Protein AF-A0A9E4CFL4-F1 (afdb_monomer)

Solvent-accessible surface area (backbone atoms only — not comparable to full-atom values): 13729 Å² total; per-residue (Å²): 142,57,68,70,58,56,51,50,51,54,49,52,51,46,66,76,44,42,66,57,39,52,50,34,21,50,50,28,24,52,52,26,40,53,57,40,68,70,49,77,47,30,16,58,10,54,14,34,32,36,42,41,54,93,65,75,95,87,74,88,49,75,69,56,56,57,50,31,48,55,46,35,50,51,50,40,54,50,55,73,31,66,74,41,33,41,53,39,23,68,74,71,69,52,97,45,43,72,61,48,57,75,31,44,46,63,46,62,42,84,101,46,49,40,34,35,32,37,12,48,28,75,43,33,62,56,7,11,51,51,14,41,42,48,54,51,44,50,40,54,53,47,53,60,58,44,63,71,42,54,83,77,40,92,81,60,80,61,73,42,68,43,84,72,41,76,26,53,65,43,91,61,63,75,29,64,58,45,71,60,47,18,51,50,28,21,54,52,25,35,53,52,38,50,51,51,52,51,49,56,58,76,64,55,84,70,84,83,49,74,72,56,54,42,72,75,63,76,54,84,86,87,78,84,84,73,83,75,93,60,97,59,102,74,80,69,88,79,73,88,80,80,133

Sequence (243 aa):
MNHFAELRQLLQLLWRRWWLLALAGMMAGFIGYYISTLQAPRYEATASLIVGRLLHPGVIERADVQLSQQLTVAYADLARRRPVLQAVVDELGLESWQALRNQVRTVPLESSQLLEIRAQSTSASEAALIANAMARQLIALQTMTSGTIEAASAEAGASTLAIFDEASVPTQPVSPDIPLNTALAIAVGLLIATGLVLWAELSDDRVRSVEEVLRLTNVPLLQTVRPVKGRGLLAQLVTNQEP

Structure (mmCIF, N/CA/C/O backbone):
data_AF-A0A9E4CFL4-F1
#
_entry.id   AF-A0A9E4CFL4-F1
#
loop_
_atom_site.group_PDB
_atom_site.id
_atom_site.type_symbol
_atom_site.label_atom_id
_atom_site.label_alt_id
_atom_site.label_comp_id
_atom_site.label_asym_id
_atom_site.label_entity_id
_atom_site.label_seq_id
_atom_site.pdbx_PDB_ins_code
_atom_site.Cartn_x
_atom_site.Cartn_y
_atom_site.Cartn_z
_atom_site.occupancy
_atom_site.B_iso_or_equiv
_atom_site.auth_seq_id
_atom_site.auth_comp_id
_atom_site.auth_asym_id
_atom_site.auth_atom_id
_atom_site.pdbx_PDB_model_num
ATOM 1 N N . MET A 1 1 ? -1.164 3.283 51.466 1.00 46.75 1 MET A N 1
ATOM 2 C CA . MET A 1 1 ? -1.232 1.902 50.934 1.00 46.75 1 MET A CA 1
ATOM 3 C C . MET A 1 1 ? -2.694 1.497 50.810 1.00 46.75 1 MET A C 1
ATOM 5 O O . MET A 1 1 ? -3.225 0.989 51.777 1.00 46.75 1 MET A O 1
ATOM 9 N N . ASN A 1 2 ? -3.347 1.776 49.675 1.00 56.22 2 ASN A N 1
ATOM 10 C CA . ASN A 1 2 ? -4.679 1.236 49.332 1.00 56.22 2 ASN A CA 1
ATOM 11 C C . ASN A 1 2 ? -4.888 1.101 47.803 1.00 56.22 2 ASN A C 1
ATOM 13 O O . ASN A 1 2 ? -6.020 1.000 47.341 1.00 56.22 2 ASN A O 1
ATOM 17 N N . HIS A 1 3 ? -3.817 1.027 47.000 1.00 59.50 3 HIS A N 1
ATOM 18 C CA . HIS A 1 3 ? -3.921 0.928 45.532 1.00 59.50 3 HIS A CA 1
ATOM 19 C C . HIS A 1 3 ? -4.736 -0.286 45.054 1.00 59.50 3 HIS A C 1
ATOM 21 O O . HIS A 1 3 ? -5.390 -0.236 44.017 1.00 59.50 3 HIS A O 1
ATOM 27 N N . PHE A 1 4 ? -4.775 -1.367 45.838 1.00 67.94 4 PHE A N 1
ATOM 28 C CA . PHE A 1 4 ? -5.611 -2.533 45.540 1.00 67.94 4 PHE A CA 1
ATOM 29 C C . PHE A 1 4 ? -7.119 -2.251 45.650 1.00 67.94 4 PHE A C 1
ATOM 31 O O . PHE A 1 4 ? -7.902 -2.873 44.933 1.00 67.94 4 PHE A O 1
ATOM 38 N N . ALA A 1 5 ? -7.539 -1.332 46.525 1.00 66.25 5 ALA A N 1
ATOM 39 C CA . ALA A 1 5 ? -8.943 -0.952 46.670 1.00 66.25 5 ALA A CA 1
ATOM 40 C C . ALA A 1 5 ? -9.394 -0.046 45.513 1.00 66.25 5 ALA A C 1
ATOM 42 O O . ALA A 1 5 ? -10.453 -0.283 44.937 1.00 66.25 5 ALA A O 1
ATOM 43 N N . GLU A 1 6 ? -8.550 0.910 45.114 1.00 71.69 6 GLU A N 1
ATOM 44 C CA . GLU A 1 6 ? -8.771 1.787 43.953 1.00 71.69 6 GLU A CA 1
ATOM 45 C C . GLU A 1 6 ? -8.848 0.978 42.645 1.00 71.69 6 GLU A C 1
ATOM 47 O O . GLU A 1 6 ? -9.774 1.154 41.855 1.00 71.69 6 GLU A O 1
ATOM 52 N N . LEU A 1 7 ? -7.946 0.004 42.453 1.00 71.56 7 LEU A N 1
ATOM 53 C CA . LEU A 1 7 ? -7.973 -0.901 41.295 1.00 71.56 7 LEU A CA 1
ATOM 54 C C . LEU A 1 7 ? -9.247 -1.750 41.242 1.00 71.56 7 LEU A C 1
ATOM 56 O O . LEU A 1 7 ? -9.822 -1.922 40.169 1.00 71.56 7 LEU A O 1
ATOM 60 N N . ARG A 1 8 ? -9.720 -2.269 42.384 1.00 72.31 8 ARG A N 1
ATOM 61 C CA . ARG A 1 8 ? -10.982 -3.026 42.441 1.00 72.31 8 ARG A CA 1
ATOM 62 C C . ARG A 1 8 ? -12.194 -2.148 42.144 1.00 72.31 8 ARG A C 1
ATOM 64 O O . ARG A 1 8 ? -13.109 -2.626 41.481 1.00 72.31 8 ARG A O 1
ATOM 71 N N . GLN A 1 9 ? -12.201 -0.896 42.597 1.00 69.06 9 GLN A N 1
ATOM 72 C CA . GLN A 1 9 ? -13.272 0.054 42.288 1.00 69.06 9 GLN A CA 1
ATOM 73 C C . GLN A 1 9 ? -13.302 0.395 40.793 1.00 69.06 9 GLN A C 1
ATOM 75 O O . GLN A 1 9 ? -14.369 0.324 40.184 1.00 69.06 9 GLN A O 1
ATOM 80 N N . LEU A 1 10 ? -12.141 0.641 40.175 1.00 68.25 10 LEU A N 1
ATOM 81 C CA . LEU A 1 10 ? -12.025 0.840 38.725 1.00 68.25 10 LEU A CA 1
ATOM 82 C C . LEU A 1 10 ? -12.507 -0.388 37.938 1.00 68.25 10 LEU A C 1
ATOM 84 O O . LEU A 1 10 ? -13.276 -0.250 36.989 1.00 68.25 10 LEU A O 1
ATOM 88 N N . LEU A 1 11 ? -12.129 -1.599 38.359 1.00 72.25 11 LEU A N 1
ATOM 89 C CA . LEU A 1 11 ? -12.564 -2.848 37.721 1.00 72.25 11 LEU A CA 1
ATOM 90 C C . LEU A 1 11 ? -14.067 -3.106 37.875 1.00 72.25 11 LEU A C 1
ATOM 92 O O . LEU A 1 11 ? -14.711 -3.530 36.919 1.00 72.25 11 LEU A O 1
ATOM 96 N N . GLN A 1 12 ? -14.647 -2.844 39.048 1.00 71.94 12 GLN A N 1
ATOM 97 C CA . GLN A 1 12 ? -16.089 -2.992 39.271 1.00 71.94 12 GLN A CA 1
ATOM 98 C C . GLN A 1 12 ? -16.900 -1.971 38.470 1.00 71.94 12 GLN A C 1
ATOM 100 O O . GLN A 1 12 ? -17.968 -2.307 37.953 1.00 71.94 12 GLN A O 1
ATOM 105 N N . LEU A 1 13 ? -16.384 -0.749 38.319 1.00 67.44 13 LEU A N 1
ATOM 106 C CA . LEU A 1 13 ? -16.983 0.267 37.462 1.00 67.44 13 LEU A CA 1
ATOM 107 C C . LEU A 1 13 ? -16.988 -0.189 35.996 1.00 67.44 13 LEU A C 1
ATOM 109 O O . LEU A 1 13 ? -18.031 -0.148 35.334 1.00 67.44 13 LEU A O 1
ATOM 113 N N . LEU A 1 14 ? -15.847 -0.706 35.528 1.00 68.19 14 LEU A N 1
ATOM 114 C CA . LEU A 1 14 ? -15.687 -1.236 34.176 1.00 68.19 14 LEU A CA 1
ATOM 115 C C . LEU A 1 14 ? -16.608 -2.437 33.926 1.00 68.19 14 LEU A C 1
ATOM 117 O O . LEU A 1 14 ? -17.273 -2.501 32.897 1.00 68.19 14 LEU A O 1
ATOM 121 N N . TRP A 1 15 ? -16.726 -3.349 34.893 1.00 75.50 15 TRP A N 1
ATOM 122 C CA . TRP A 1 15 ? -17.598 -4.522 34.790 1.00 75.50 15 TRP A CA 1
ATOM 123 C C . TRP A 1 15 ? -19.084 -4.162 34.838 1.00 75.50 15 TRP A C 1
ATOM 125 O O . TRP A 1 15 ? -19.907 -4.853 34.255 1.00 75.50 15 TRP A O 1
ATOM 135 N N . ARG A 1 16 ? -19.479 -3.069 35.496 1.00 76.38 16 ARG A N 1
ATOM 136 C CA . ARG A 1 16 ? -20.886 -2.635 35.530 1.00 76.38 16 ARG A CA 1
ATOM 137 C C . ARG A 1 16 ? -21.325 -1.954 34.230 1.00 76.38 16 ARG A C 1
ATOM 139 O O . ARG A 1 16 ? -22.508 -1.982 33.889 1.00 76.38 16 ARG A O 1
ATOM 146 N N . ARG A 1 17 ? -20.382 -1.354 33.500 1.00 79.81 17 ARG A N 1
ATOM 147 C CA . ARG A 1 17 ? -20.614 -0.626 32.241 1.00 79.81 17 ARG A CA 1
ATOM 148 C C . ARG A 1 17 ? -19.893 -1.245 31.039 1.00 79.81 17 ARG A C 1
ATOM 150 O O . ARG A 1 17 ? -19.731 -0.579 30.022 1.00 79.81 17 ARG A O 1
ATOM 157 N N . TRP A 1 18 ? -19.519 -2.524 31.118 1.00 82.31 18 TRP A N 1
ATOM 158 C CA . TRP A 1 18 ? -18.796 -3.233 30.052 1.00 82.31 18 TRP A CA 1
ATOM 159 C C . TRP A 1 18 ? -19.518 -3.160 28.700 1.00 82.31 18 TRP A C 1
ATOM 161 O O . TRP A 1 18 ? -18.883 -3.083 27.654 1.00 82.31 18 TRP A O 1
ATOM 171 N N . TRP A 1 19 ? -20.850 -3.102 28.731 1.00 84.81 19 TRP A N 1
ATOM 172 C CA . TRP A 1 19 ? -21.699 -2.950 27.556 1.00 84.81 19 TRP A CA 1
ATOM 173 C C . TRP A 1 19 ? -21.491 -1.614 26.824 1.00 84.81 19 TRP A C 1
ATOM 175 O O . TRP A 1 19 ? -21.584 -1.596 25.603 1.00 84.81 19 TRP A O 1
ATOM 185 N N . LEU A 1 20 ? -21.159 -0.515 27.518 1.00 85.00 20 LEU A N 1
ATOM 186 C CA . LEU A 1 20 ? -20.821 0.764 26.874 1.00 85.00 20 LEU A CA 1
ATOM 187 C C . LEU A 1 20 ? -19.490 0.671 26.128 1.00 85.00 20 LEU A C 1
ATOM 189 O O . LEU A 1 20 ? -19.377 1.183 25.018 1.00 85.00 20 LEU A O 1
ATOM 193 N N . LEU A 1 21 ? -18.502 -0.010 26.716 1.00 87.56 21 LEU A N 1
ATOM 194 C CA . LEU A 1 21 ? -17.210 -0.252 26.071 1.00 87.56 21 LEU A CA 1
ATOM 195 C C . LEU A 1 21 ? -17.372 -1.170 24.857 1.00 87.56 21 LEU A C 1
ATOM 197 O O . LEU A 1 21 ? -16.857 -0.863 23.786 1.00 87.56 21 LEU A O 1
ATOM 201 N N . ALA A 1 22 ? -18.139 -2.252 24.999 1.00 89.94 22 ALA A N 1
ATOM 202 C CA . ALA A 1 22 ? -18.440 -3.164 23.901 1.00 89.94 22 ALA A CA 1
ATOM 203 C C . ALA A 1 22 ? -19.195 -2.457 22.763 1.00 89.94 22 ALA A C 1
ATOM 205 O O . ALA A 1 22 ? -18.814 -2.595 21.603 1.00 89.94 22 ALA A O 1
ATOM 206 N N . LEU A 1 23 ? -20.214 -1.650 23.082 1.00 91.69 23 LEU A N 1
ATOM 207 C CA . LEU A 1 23 ? -20.974 -0.885 22.091 1.00 91.69 23 LEU A CA 1
ATOM 208 C C . LEU A 1 23 ? -20.095 0.149 21.379 1.00 91.69 23 LEU A C 1
ATOM 210 O O . LEU A 1 23 ? -20.150 0.255 20.157 1.00 91.69 23 LEU A O 1
ATOM 214 N N . ALA A 1 24 ? -19.263 0.885 22.118 1.00 92.00 24 ALA A N 1
ATOM 215 C CA . ALA A 1 24 ? -18.361 1.872 21.536 1.00 92.00 24 ALA A CA 1
ATOM 216 C C . ALA A 1 24 ? -17.295 1.223 20.644 1.00 92.00 24 ALA A C 1
ATOM 218 O O . ALA A 1 24 ? -17.059 1.700 19.535 1.00 92.00 24 ALA A O 1
ATOM 219 N N . GLY A 1 25 ? -16.702 0.109 21.085 1.00 92.88 25 GLY A N 1
ATOM 220 C CA . GLY A 1 25 ? -15.774 -0.677 20.275 1.00 92.88 25 GLY A CA 1
ATOM 221 C C . GLY A 1 25 ? -16.436 -1.204 19.001 1.00 92.88 25 GLY A C 1
ATOM 222 O O . GLY A 1 25 ? -15.871 -1.066 17.920 1.00 92.88 25 GLY A O 1
ATOM 223 N N . MET A 1 26 ? -17.661 -1.730 19.097 1.00 95.06 26 MET A N 1
ATOM 224 C CA . MET A 1 26 ? -18.413 -2.232 17.943 1.00 95.06 26 MET A CA 1
ATOM 225 C C . MET A 1 26 ? -18.758 -1.115 16.949 1.00 95.06 26 MET A C 1
ATOM 227 O O . MET A 1 26 ? -18.558 -1.286 15.750 1.00 95.06 26 MET A O 1
ATOM 231 N N . MET A 1 27 ? -19.216 0.043 17.433 1.00 95.88 27 MET A N 1
ATOM 232 C CA . MET A 1 27 ? -19.504 1.212 16.595 1.00 95.88 27 MET A CA 1
ATOM 233 C C . MET A 1 27 ? -18.245 1.742 15.908 1.00 95.88 27 MET A C 1
ATOM 235 O O . MET A 1 27 ? -18.259 1.983 14.703 1.00 95.88 27 MET A O 1
ATOM 239 N N . ALA A 1 28 ? -17.144 1.889 16.647 1.00 94.62 28 ALA A N 1
ATOM 240 C CA . ALA A 1 28 ? -15.880 2.353 16.088 1.00 94.62 28 ALA A CA 1
ATOM 241 C C . ALA A 1 28 ? -15.311 1.358 15.066 1.00 94.62 28 ALA A C 1
ATOM 243 O O . ALA A 1 28 ? -14.860 1.770 14.002 1.00 94.62 28 ALA A O 1
ATOM 244 N N . GLY A 1 29 ? -15.403 0.054 15.341 1.00 94.75 29 GLY A N 1
ATOM 245 C CA . GLY A 1 29 ? -15.037 -0.996 14.392 1.00 94.75 29 GLY A CA 1
ATOM 246 C C . GLY A 1 29 ? -15.893 -0.968 13.128 1.00 94.75 29 GLY A C 1
ATOM 247 O O . GLY A 1 29 ? -15.351 -1.019 12.029 1.00 94.75 29 GLY A O 1
ATOM 248 N N . PHE A 1 30 ? -17.213 -0.806 13.259 1.00 95.31 30 PHE A N 1
ATOM 249 C CA . PHE A 1 30 ? -18.114 -0.686 12.110 1.00 95.31 30 PHE A CA 1
ATOM 250 C C . PHE A 1 30 ? -17.777 0.536 11.248 1.00 95.31 30 PHE A C 1
ATOM 252 O O . PHE A 1 30 ? -17.678 0.422 10.029 1.00 95.31 30 PHE A O 1
ATOM 259 N N . ILE A 1 31 ? -17.531 1.689 11.877 1.00 93.88 31 ILE A N 1
ATOM 260 C CA . ILE A 1 31 ? -17.101 2.911 11.187 1.00 93.88 31 ILE A CA 1
ATOM 261 C C . ILE A 1 31 ? -15.747 2.695 10.497 1.00 93.88 31 ILE A C 1
ATOM 263 O O . ILE A 1 31 ? -15.602 3.046 9.329 1.00 93.88 31 ILE A O 1
ATOM 267 N N . GLY A 1 32 ? -14.771 2.088 11.179 1.00 92.19 32 GLY A N 1
ATOM 268 C CA . GLY A 1 32 ? -13.449 1.795 10.620 1.00 92.19 32 GLY A CA 1
ATOM 269 C C . GLY A 1 32 ? -13.511 0.863 9.410 1.00 92.19 32 GLY A C 1
ATOM 270 O O . GLY A 1 32 ? -12.905 1.154 8.380 1.00 92.19 32 GLY A O 1
ATOM 271 N N . TYR A 1 33 ? -14.305 -0.204 9.494 1.00 94.00 33 TYR A N 1
ATOM 272 C CA . TYR A 1 33 ? -14.562 -1.124 8.387 1.00 94.00 33 TYR A CA 1
ATOM 273 C C . TYR A 1 33 ? -15.250 -0.421 7.207 1.00 94.00 33 TYR A C 1
ATOM 275 O O . TYR A 1 33 ? -14.827 -0.555 6.057 1.00 94.00 33 TYR A O 1
ATOM 283 N N . TYR A 1 34 ? -16.279 0.381 7.485 1.00 94.25 34 TYR A N 1
ATOM 284 C CA . TYR A 1 34 ? -17.017 1.117 6.461 1.00 94.25 34 TYR A CA 1
ATOM 285 C C . TYR A 1 34 ? -16.132 2.151 5.748 1.00 94.25 34 TYR A C 1
ATOM 287 O O . TYR A 1 34 ? -16.085 2.198 4.525 1.00 94.25 34 TYR A O 1
ATOM 295 N N . ILE A 1 35 ? -15.341 2.931 6.490 1.00 91.44 35 ILE A N 1
ATOM 296 C CA . ILE A 1 35 ? -14.392 3.887 5.899 1.00 91.44 35 ILE A CA 1
ATOM 297 C C . ILE A 1 35 ? -13.309 3.158 5.097 1.00 91.44 35 ILE A C 1
ATOM 299 O O . ILE A 1 35 ? -12.952 3.599 4.006 1.00 91.44 35 ILE A O 1
ATOM 303 N N . SER A 1 36 ? -12.800 2.032 5.604 1.00 90.06 36 SER A N 1
ATOM 304 C CA . SER A 1 36 ? -11.763 1.259 4.918 1.00 90.06 36 SER A CA 1
ATOM 305 C C . SER A 1 36 ? -12.266 0.602 3.632 1.00 90.06 36 SER A C 1
ATOM 307 O O . SER A 1 36 ? -11.455 0.320 2.763 1.00 90.06 36 SER A O 1
ATOM 309 N N . THR A 1 37 ? -13.566 0.359 3.480 1.00 88.94 37 THR A N 1
ATOM 310 C CA . THR A 1 37 ? -14.140 -0.197 2.239 1.00 88.94 37 THR A CA 1
ATOM 311 C C . THR A 1 37 ? -14.512 0.876 1.214 1.00 88.94 37 THR A C 1
ATOM 313 O O . THR A 1 37 ? -14.660 0.564 0.037 1.00 88.94 37 THR A O 1
ATOM 316 N N . LEU A 1 38 ? -14.609 2.144 1.629 1.00 88.94 38 LEU A N 1
ATOM 317 C CA . LEU A 1 38 ? -14.830 3.287 0.734 1.00 88.94 38 LEU A CA 1
ATOM 318 C C . LEU A 1 38 ? -13.551 3.770 0.031 1.00 88.94 38 LEU A C 1
ATOM 320 O O . LEU A 1 38 ? -13.630 4.473 -0.975 1.00 88.94 38 LEU A O 1
ATOM 324 N N . GLN A 1 39 ? -12.373 3.445 0.565 1.00 87.69 39 GLN A N 1
ATOM 325 C CA . GLN A 1 39 ? -11.100 3.834 -0.041 1.00 87.69 39 GLN A CA 1
ATOM 326 C C . GLN A 1 39 ? -10.808 2.968 -1.271 1.00 87.69 39 GLN A C 1
ATOM 328 O O . GLN A 1 39 ? -10.941 1.747 -1.225 1.00 87.69 39 GLN A O 1
ATOM 333 N N . ALA A 1 40 ? -10.390 3.602 -2.371 1.00 85.88 40 ALA A N 1
ATOM 334 C CA . ALA A 1 40 ? -10.062 2.889 -3.601 1.00 85.88 40 ALA A CA 1
ATOM 335 C C . ALA A 1 40 ? -8.908 1.892 -3.362 1.00 85.88 40 ALA A C 1
ATOM 337 O O . ALA A 1 40 ? -7.877 2.300 -2.809 1.00 85.88 40 ALA A O 1
ATOM 338 N N . PRO A 1 41 ? -9.051 0.618 -3.783 1.00 89.62 41 PRO A N 1
ATOM 339 C CA . PRO A 1 41 ? -7.999 -0.371 -3.621 1.00 89.62 41 PRO A CA 1
ATOM 340 C C . PRO A 1 41 ? -6.776 0.049 -4.432 1.00 89.62 41 PRO A C 1
ATOM 342 O O . PRO A 1 41 ? -6.893 0.501 -5.570 1.00 89.62 41 PRO A O 1
ATOM 345 N N . ARG A 1 42 ? -5.595 -0.097 -3.840 1.00 92.19 42 ARG A N 1
ATOM 346 C CA . ARG A 1 42 ? -4.315 0.091 -4.518 1.00 92.19 42 ARG A CA 1
ATOM 347 C C . ARG A 1 42 ? -3.653 -1.259 -4.675 1.00 92.19 42 ARG A C 1
ATOM 349 O O . ARG A 1 42 ? -3.502 -1.994 -3.703 1.00 92.19 42 ARG A O 1
ATOM 356 N N . TYR A 1 43 ? -3.242 -1.555 -5.892 1.00 93.00 43 TYR A N 1
ATOM 357 C CA . TYR A 1 43 ? -2.507 -2.748 -6.264 1.00 93.00 43 TYR A CA 1
ATOM 358 C C . TYR A 1 43 ? -1.057 -2.368 -6.518 1.00 93.00 43 TYR A C 1
ATOM 360 O O . TYR A 1 43 ? -0.796 -1.339 -7.137 1.00 93.00 43 TYR A O 1
ATOM 368 N N . GLU A 1 44 ? -0.128 -3.189 -6.041 1.00 94.12 44 GLU A N 1
ATOM 369 C CA . GLU A 1 44 ? 1.305 -3.027 -6.282 1.00 94.12 44 GLU A CA 1
ATOM 370 C C . GLU A 1 44 ? 1.798 -4.186 -7.146 1.00 94.12 44 GLU A C 1
ATOM 372 O O . GLU A 1 44 ? 1.520 -5.344 -6.838 1.00 94.12 44 GLU A O 1
ATOM 377 N N . ALA A 1 45 ? 2.512 -3.870 -8.223 1.00 94.56 45 ALA A N 1
ATOM 378 C CA . ALA A 1 45 ? 3.192 -4.846 -9.064 1.00 94.56 45 ALA A CA 1
ATOM 379 C C . ALA A 1 45 ? 4.694 -4.550 -9.082 1.00 94.56 45 ALA A C 1
ATOM 381 O O . ALA A 1 45 ? 5.096 -3.384 -9.146 1.00 94.56 45 ALA A O 1
ATOM 382 N N . THR A 1 46 ? 5.510 -5.601 -9.042 1.00 92.06 46 THR A N 1
ATOM 383 C CA . THR A 1 46 ? 6.967 -5.494 -8.913 1.00 92.06 46 THR A CA 1
ATOM 384 C C . THR A 1 46 ? 7.645 -6.170 -10.094 1.00 92.06 46 THR A C 1
ATOM 386 O O . THR A 1 46 ? 7.422 -7.354 -10.317 1.00 92.06 46 THR A O 1
ATOM 389 N N . ALA A 1 47 ? 8.474 -5.428 -10.828 1.00 89.81 47 ALA A N 1
ATOM 390 C CA . ALA A 1 47 ? 9.401 -5.976 -11.817 1.00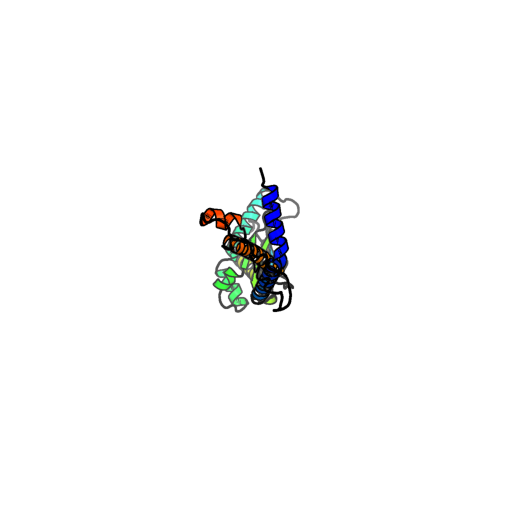 89.81 47 ALA A CA 1
ATOM 391 C C . ALA A 1 47 ? 10.822 -5.956 -11.247 1.00 89.81 47 ALA A C 1
ATOM 393 O O . ALA A 1 47 ? 11.221 -4.969 -10.622 1.00 89.81 47 ALA A O 1
ATOM 394 N N . SER A 1 48 ? 11.595 -7.011 -11.489 1.00 87.25 48 SER A N 1
ATOM 395 C CA . SER A 1 48 ? 12.953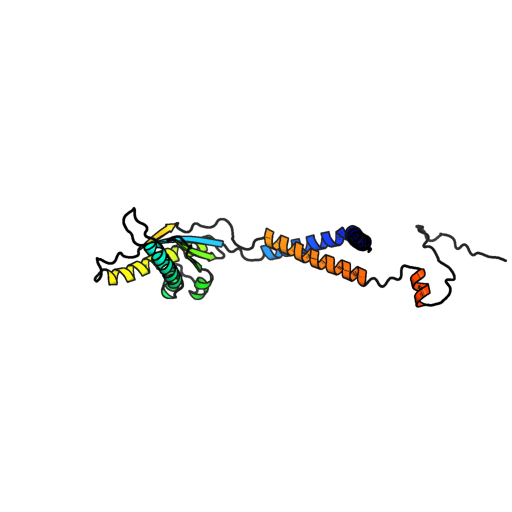 -7.151 -10.963 1.00 87.25 48 SER A CA 1
ATOM 396 C C . SER A 1 48 ? 13.980 -7.130 -12.093 1.00 87.25 48 SER A C 1
ATOM 398 O O . SER A 1 48 ? 13.913 -7.926 -13.031 1.00 87.25 48 SER A O 1
ATOM 400 N N . LEU A 1 49 ? 14.955 -6.227 -11.996 1.00 82.00 49 LEU A N 1
ATOM 401 C CA . LEU A 1 49 ? 16.038 -6.049 -12.964 1.00 82.00 49 LEU A CA 1
ATOM 402 C C . LEU A 1 49 ? 17.385 -6.381 -12.330 1.00 82.00 49 LEU A C 1
ATOM 404 O O . LEU A 1 49 ? 17.704 -5.849 -11.269 1.00 82.00 49 LEU A O 1
ATOM 408 N N . ILE A 1 50 ? 18.207 -7.190 -12.995 1.00 80.38 50 ILE A N 1
ATOM 409 C CA . ILE A 1 50 ? 19.605 -7.379 -12.592 1.00 80.38 50 ILE A CA 1
ATOM 410 C C . ILE A 1 50 ? 20.464 -6.268 -13.194 1.00 80.38 50 ILE A C 1
ATOM 412 O O . ILE A 1 50 ? 20.376 -5.975 -14.385 1.00 80.38 50 ILE A O 1
ATOM 416 N N . VAL A 1 51 ? 21.317 -5.688 -12.354 1.00 71.69 51 VAL A N 1
ATOM 417 C CA . VAL A 1 51 ? 22.301 -4.657 -12.670 1.00 71.69 51 VAL A CA 1
ATOM 418 C C . VAL A 1 51 ? 23.696 -5.248 -12.483 1.00 71.69 51 VAL A C 1
ATOM 420 O O . VAL A 1 51 ? 24.193 -5.361 -11.363 1.00 71.69 51 VAL A O 1
ATOM 423 N N . GLY A 1 52 ? 24.358 -5.616 -13.575 1.00 64.50 52 GLY A N 1
ATOM 424 C CA . GLY A 1 52 ? 25.694 -6.197 -13.487 1.00 64.50 52 GLY A CA 1
ATOM 425 C C . GLY A 1 52 ? 26.428 -6.188 -14.814 1.00 64.50 52 GLY A C 1
ATOM 426 O O . GLY A 1 52 ? 25.856 -5.940 -15.868 1.00 64.50 52 GLY A O 1
ATOM 427 N N . ARG A 1 53 ? 27.728 -6.465 -14.788 1.00 57.47 53 ARG A N 1
ATOM 428 C CA . ARG A 1 53 ? 28.466 -6.800 -16.011 1.00 57.47 53 ARG A CA 1
ATOM 429 C C . ARG A 1 53 ? 28.275 -8.294 -16.268 1.00 57.47 53 ARG A C 1
ATOM 431 O O . ARG A 1 53 ? 28.362 -9.079 -15.326 1.00 57.47 53 ARG A O 1
ATOM 438 N N . LEU A 1 54 ? 28.056 -8.695 -17.520 1.00 47.53 54 LEU A N 1
ATOM 439 C CA . LEU A 1 54 ? 28.145 -10.099 -17.935 1.00 47.53 54 LEU A CA 1
ATOM 440 C C . LEU A 1 54 ? 29.615 -10.540 -17.804 1.00 47.53 54 LEU A C 1
ATOM 442 O O . LEU A 1 54 ? 30.375 -10.482 -18.765 1.00 47.53 54 LEU A O 1
ATOM 446 N N . LEU A 1 55 ? 30.064 -10.884 -16.598 1.00 43.72 55 LEU A N 1
ATOM 447 C CA . LEU A 1 55 ? 31.428 -11.337 -16.337 1.00 43.72 55 LEU A CA 1
ATOM 448 C C . LEU A 1 55 ? 31.407 -12.793 -15.876 1.00 43.72 55 LEU A C 1
ATOM 450 O O . LEU A 1 55 ? 30.540 -13.213 -15.115 1.00 43.72 55 LEU A O 1
ATOM 454 N N . HIS A 1 56 ? 32.367 -13.540 -16.419 1.00 43.50 56 HIS A N 1
ATOM 455 C CA . HIS A 1 56 ? 32.611 -14.972 -16.294 1.00 43.50 56 HIS A CA 1
ATOM 456 C C . HIS A 1 56 ? 32.169 -15.599 -14.953 1.00 43.50 56 HIS A C 1
ATOM 458 O O . HIS A 1 56 ? 32.496 -15.069 -13.889 1.00 43.50 56 HIS A O 1
ATOM 464 N N . PRO A 1 57 ? 31.488 -16.762 -14.977 1.00 41.66 57 PRO A N 1
ATOM 465 C CA . PRO A 1 57 ? 31.067 -17.442 -13.757 1.00 41.66 57 PRO A CA 1
ATOM 466 C C . PRO A 1 57 ? 32.292 -17.831 -12.915 1.00 41.66 57 PRO A C 1
ATOM 468 O O . PRO A 1 57 ? 33.090 -18.663 -13.343 1.00 41.66 57 PRO A O 1
ATOM 471 N N . GLY A 1 58 ? 32.436 -17.253 -11.714 1.00 53.16 58 GLY A N 1
ATOM 472 C CA . GLY A 1 58 ? 33.350 -17.793 -10.699 1.00 53.16 58 GLY A CA 1
ATOM 473 C C . GLY A 1 58 ? 34.068 -16.824 -9.757 1.00 53.16 58 GLY A C 1
ATOM 474 O O . GLY A 1 58 ? 34.609 -17.299 -8.763 1.00 53.16 58 GLY A O 1
ATOM 475 N N . VAL A 1 59 ? 34.083 -15.506 -9.991 1.00 49.94 59 VAL A N 1
ATOM 476 C CA . VAL A 1 59 ? 34.788 -14.564 -9.094 1.00 49.94 59 VAL A CA 1
ATOM 477 C C . VAL A 1 59 ? 33.919 -13.336 -8.835 1.00 49.94 59 VAL A C 1
ATOM 479 O O . VAL A 1 59 ? 33.880 -12.416 -9.639 1.00 49.94 59 VAL A O 1
ATOM 482 N N . ILE A 1 60 ? 33.193 -13.335 -7.713 1.00 55.59 60 ILE A N 1
ATOM 483 C CA . ILE A 1 60 ? 32.591 -12.114 -7.164 1.00 55.59 60 ILE A CA 1
ATOM 484 C C . ILE A 1 60 ? 33.627 -11.512 -6.217 1.00 55.59 60 ILE A C 1
ATOM 486 O O . ILE A 1 60 ? 33.808 -12.003 -5.100 1.00 55.59 60 ILE A O 1
ATOM 490 N N . GLU A 1 61 ? 34.340 -10.478 -6.657 1.00 62.53 61 GLU A N 1
ATOM 491 C CA . GLU A 1 61 ? 35.260 -9.747 -5.792 1.00 62.53 61 GLU A CA 1
ATOM 492 C C . GLU A 1 61 ? 34.472 -8.721 -4.958 1.00 62.53 61 GLU A C 1
ATOM 494 O O . GLU A 1 61 ? 33.477 -8.150 -5.406 1.00 62.53 61 GLU A O 1
ATOM 499 N N . ARG A 1 62 ? 34.874 -8.464 -3.703 1.00 58.31 62 ARG A N 1
ATOM 500 C CA . ARG A 1 62 ? 34.147 -7.512 -2.829 1.00 58.31 62 ARG A CA 1
ATOM 501 C C . ARG A 1 62 ? 34.064 -6.101 -3.430 1.00 58.31 62 ARG A C 1
ATOM 503 O O . ARG A 1 62 ? 33.109 -5.380 -3.147 1.00 58.31 62 ARG A O 1
ATOM 510 N N . ALA A 1 63 ? 35.032 -5.734 -4.270 1.00 62.41 63 ALA A N 1
ATOM 511 C CA . ALA A 1 63 ? 35.034 -4.484 -5.023 1.00 62.41 63 ALA A CA 1
ATOM 512 C C . ALA A 1 63 ? 33.876 -4.405 -6.041 1.00 62.41 63 ALA A C 1
ATOM 514 O O . ALA A 1 63 ? 33.264 -3.346 -6.187 1.00 62.41 63 ALA A O 1
ATOM 515 N N . ASP A 1 64 ? 33.509 -5.526 -6.670 1.00 64.12 64 ASP A N 1
ATOM 516 C CA . ASP A 1 64 ? 32.420 -5.592 -7.652 1.00 64.12 64 ASP A CA 1
ATOM 517 C C . ASP A 1 64 ? 31.051 -5.423 -6.995 1.00 64.12 64 ASP A C 1
ATOM 519 O O . ASP A 1 64 ? 30.161 -4.776 -7.547 1.00 64.12 64 ASP A O 1
ATOM 523 N N . VAL A 1 65 ? 30.887 -5.939 -5.772 1.00 67.19 65 VAL A N 1
ATOM 524 C CA . VAL A 1 65 ? 29.650 -5.765 -4.998 1.00 67.19 65 VAL A CA 1
ATOM 525 C C . VAL A 1 65 ? 29.431 -4.288 -4.665 1.00 67.19 65 VAL A C 1
ATOM 527 O O . VAL A 1 65 ? 28.334 -3.773 -4.872 1.00 67.19 65 VAL A O 1
ATOM 530 N N . GLN A 1 66 ? 30.466 -3.568 -4.227 1.00 70.00 66 GLN A N 1
ATOM 531 C CA . GLN A 1 66 ? 30.343 -2.148 -3.885 1.00 70.00 66 GLN A CA 1
ATOM 532 C C . GLN A 1 66 ? 30.077 -1.262 -5.117 1.00 70.00 66 GLN A C 1
ATOM 534 O O . GLN A 1 66 ? 29.260 -0.343 -5.048 1.00 70.00 66 GLN A O 1
ATOM 539 N N . LEU A 1 67 ? 30.707 -1.561 -6.258 1.00 70.88 67 LEU A N 1
ATOM 540 C CA . LEU A 1 67 ? 30.433 -0.879 -7.528 1.00 70.88 67 LEU A CA 1
ATOM 541 C C . LEU A 1 67 ? 29.017 -1.171 -8.034 1.00 70.88 67 LEU A C 1
ATOM 543 O O . LEU A 1 67 ? 28.314 -0.248 -8.437 1.00 70.88 67 LEU A O 1
ATOM 547 N N . SER A 1 68 ? 28.567 -2.427 -7.965 1.00 67.06 68 SER A N 1
ATOM 548 C CA . SER A 1 68 ? 27.202 -2.790 -8.362 1.00 67.06 68 SER A CA 1
ATOM 549 C C . SER A 1 68 ? 26.147 -2.071 -7.520 1.00 67.06 68 SER A C 1
ATOM 551 O O . SER A 1 68 ? 25.188 -1.558 -8.080 1.00 67.06 68 SER A O 1
ATOM 553 N N . GLN A 1 69 ? 26.362 -1.898 -6.210 1.00 73.00 69 GLN A N 1
ATOM 554 C CA . GLN A 1 69 ? 25.464 -1.121 -5.346 1.00 73.00 69 GLN A CA 1
ATOM 555 C C . GLN A 1 69 ? 25.376 0.353 -5.763 1.00 73.00 69 GLN A C 1
ATOM 557 O O . GLN A 1 69 ? 24.278 0.906 -5.841 1.00 73.00 69 GLN A O 1
ATOM 562 N N . GLN A 1 70 ? 26.514 0.991 -6.067 1.00 75.19 70 GLN A N 1
ATOM 563 C CA . GLN A 1 70 ? 26.530 2.375 -6.560 1.00 75.19 70 GLN A CA 1
ATOM 564 C C . GLN A 1 70 ? 25.810 2.502 -7.907 1.00 75.19 70 GLN A C 1
ATOM 566 O O . GLN A 1 70 ? 25.060 3.456 -8.119 1.00 75.19 70 GLN A O 1
ATOM 571 N N . LEU A 1 71 ? 25.994 1.520 -8.793 1.00 75.12 71 LEU A N 1
ATOM 572 C CA . LEU A 1 71 ? 25.295 1.459 -10.071 1.00 75.12 71 LEU A CA 1
ATOM 573 C C . LEU A 1 71 ? 23.788 1.283 -9.865 1.00 75.12 71 LEU A C 1
ATOM 575 O O . LEU A 1 71 ? 23.027 2.051 -10.442 1.00 75.12 71 LEU A O 1
ATOM 579 N N . THR A 1 72 ? 23.334 0.363 -9.010 1.00 77.88 72 THR A N 1
ATOM 580 C CA . THR A 1 72 ? 21.903 0.151 -8.728 1.00 77.88 72 THR A CA 1
ATOM 581 C C . THR A 1 72 ? 21.227 1.427 -8.226 1.00 77.88 72 THR A C 1
ATOM 583 O O . THR A 1 72 ? 20.132 1.752 -8.679 1.00 77.88 72 THR A O 1
ATOM 586 N N . VAL A 1 73 ? 21.884 2.197 -7.350 1.00 82.12 73 VAL A N 1
ATOM 587 C CA . VAL A 1 73 ? 21.371 3.503 -6.894 1.00 82.12 73 VAL A CA 1
ATOM 588 C C . VAL A 1 73 ? 21.309 4.508 -8.049 1.00 82.12 73 VAL A C 1
ATOM 590 O O . VAL A 1 73 ? 20.282 5.158 -8.238 1.00 82.12 73 VAL A O 1
ATOM 593 N N . ALA A 1 74 ? 22.361 4.604 -8.867 1.00 82.94 74 ALA A N 1
ATOM 594 C CA . ALA A 1 74 ? 22.372 5.495 -10.027 1.00 82.94 74 ALA A CA 1
ATOM 595 C C . ALA A 1 74 ? 21.290 5.130 -11.064 1.00 82.94 74 ALA A C 1
ATOM 597 O O . ALA A 1 74 ? 20.623 6.017 -11.599 1.00 82.94 74 ALA A O 1
ATOM 598 N N . TYR A 1 75 ? 21.065 3.837 -11.317 1.00 79.88 75 TYR A N 1
ATOM 599 C CA . TYR A 1 75 ? 20.004 3.349 -12.202 1.00 79.88 75 TYR A CA 1
ATOM 600 C C . TYR A 1 75 ? 18.609 3.574 -11.609 1.00 79.88 75 TYR A C 1
ATOM 602 O O . TYR A 1 75 ? 17.697 3.953 -12.346 1.00 79.88 75 TYR A O 1
ATOM 610 N N . ALA A 1 76 ? 18.439 3.4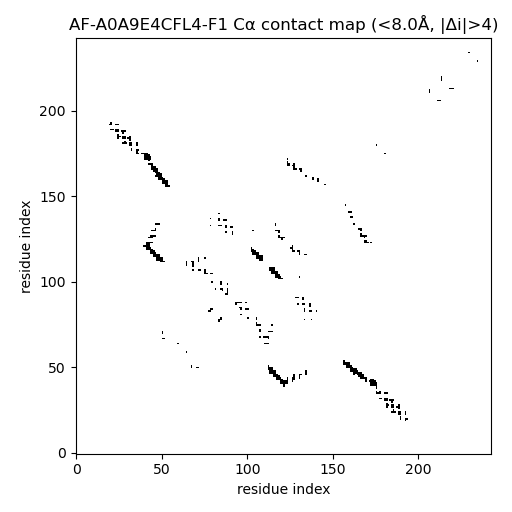22 -10.292 1.00 84.81 76 ALA A N 1
ATOM 611 C CA . ALA A 1 76 ? 17.199 3.775 -9.602 1.00 84.81 76 ALA A CA 1
ATOM 612 C C . ALA A 1 76 ? 16.876 5.270 -9.761 1.00 84.81 76 ALA A C 1
ATOM 614 O O . ALA A 1 76 ? 15.741 5.640 -10.067 1.00 84.81 76 ALA A O 1
ATOM 615 N N . ASP A 1 77 ? 17.880 6.139 -9.631 1.00 85.75 77 ASP A N 1
ATOM 616 C CA . ASP A 1 77 ? 17.716 7.574 -9.857 1.00 85.75 77 ASP A CA 1
ATOM 617 C C . ASP A 1 77 ? 17.408 7.901 -11.319 1.00 85.75 77 ASP A C 1
ATOM 619 O O . ASP A 1 77 ? 16.544 8.744 -11.585 1.00 85.75 77 ASP A O 1
ATOM 623 N N . LEU A 1 78 ? 18.078 7.236 -12.267 1.00 85.69 78 LEU A N 1
ATOM 624 C CA . LEU A 1 78 ? 17.844 7.406 -13.701 1.00 85.69 78 LEU A CA 1
ATOM 625 C C . LEU A 1 78 ? 16.413 7.017 -14.080 1.00 85.69 78 LEU A C 1
ATOM 627 O O . LEU A 1 78 ? 15.746 7.780 -14.777 1.00 85.69 78 LEU A O 1
ATOM 631 N N . ALA A 1 79 ? 15.914 5.896 -13.557 1.00 85.69 79 ALA A N 1
ATOM 632 C CA . ALA A 1 79 ? 14.550 5.426 -13.776 1.00 85.69 79 ALA A CA 1
ATOM 633 C C . ALA A 1 79 ? 13.490 6.455 -13.348 1.00 85.69 79 ALA A C 1
ATOM 635 O O . ALA A 1 79 ? 12.428 6.546 -13.956 1.00 85.69 79 ALA A O 1
ATOM 636 N N . ARG A 1 80 ? 13.779 7.299 -12.348 1.00 88.69 80 ARG A N 1
ATOM 637 C CA . ARG A 1 80 ? 12.862 8.359 -11.887 1.00 88.69 80 ARG A CA 1
ATOM 638 C C . ARG A 1 80 ? 13.032 9.686 -12.630 1.00 88.69 80 ARG A C 1
ATOM 640 O O . ARG A 1 80 ? 12.394 10.678 -12.257 1.00 88.69 80 ARG A O 1
ATOM 647 N N . ARG A 1 81 ? 13.895 9.752 -13.650 1.00 91.19 81 ARG A N 1
ATOM 648 C CA . ARG A 1 81 ? 14.074 10.953 -14.473 1.00 91.19 81 ARG A CA 1
ATOM 649 C C . ARG A 1 81 ? 12.984 11.061 -15.529 1.00 91.19 81 ARG A C 1
ATOM 651 O O . ARG A 1 81 ? 12.453 10.078 -16.033 1.00 91.19 81 ARG A O 1
ATOM 658 N N . ARG A 1 82 ? 12.697 12.312 -15.898 1.00 90.06 82 ARG A N 1
ATOM 659 C CA . ARG A 1 82 ? 11.683 12.667 -16.894 1.00 90.06 82 ARG A CA 1
ATOM 660 C C . ARG A 1 82 ? 11.807 11.885 -18.213 1.00 90.06 82 ARG A C 1
ATOM 662 O O . ARG A 1 82 ? 10.758 11.476 -18.680 1.00 90.06 82 ARG A O 1
ATOM 669 N N . PRO A 1 83 ? 12.996 11.644 -18.806 1.00 87.94 83 PRO A N 1
ATOM 670 C CA . PRO A 1 83 ? 13.078 10.921 -20.077 1.00 87.94 83 PRO A CA 1
ATOM 671 C C . PRO A 1 83 ? 12.517 9.494 -20.005 1.00 87.94 83 PRO A C 1
ATOM 673 O O . PRO A 1 83 ? 11.768 9.101 -20.888 1.00 87.94 83 PRO A O 1
ATOM 676 N N . VAL A 1 84 ? 12.810 8.757 -18.925 1.00 88.00 84 VAL A N 1
ATOM 677 C CA . VAL A 1 84 ? 12.297 7.391 -18.711 1.00 88.00 84 VAL A CA 1
ATOM 678 C C . VAL A 1 84 ? 10.790 7.426 -18.461 1.00 88.00 84 VAL A C 1
ATOM 680 O O . VAL A 1 84 ? 10.028 6.721 -19.113 1.00 88.00 84 VAL A O 1
ATOM 683 N N . LEU A 1 85 ? 10.349 8.294 -17.544 1.00 90.50 85 LEU A N 1
ATOM 684 C CA . LEU A 1 85 ? 8.935 8.402 -17.181 1.00 90.50 85 LEU A CA 1
ATOM 685 C C . LEU A 1 85 ? 8.071 8.872 -18.358 1.00 90.50 85 LEU A C 1
ATOM 687 O O . LEU A 1 85 ? 6.959 8.388 -18.523 1.00 90.50 85 LEU A O 1
ATOM 691 N N . GLN A 1 86 ? 8.572 9.799 -19.177 1.00 92.00 86 GLN A N 1
ATOM 692 C CA . GLN A 1 86 ? 7.866 10.281 -20.362 1.00 92.00 86 GLN A CA 1
ATOM 693 C C . GLN A 1 86 ? 7.738 9.178 -21.413 1.00 92.00 86 GLN A C 1
ATOM 695 O O . GLN A 1 86 ? 6.654 9.002 -21.948 1.00 92.00 86 GLN A O 1
ATOM 700 N N . ALA A 1 87 ? 8.792 8.393 -21.654 1.00 89.44 87 AL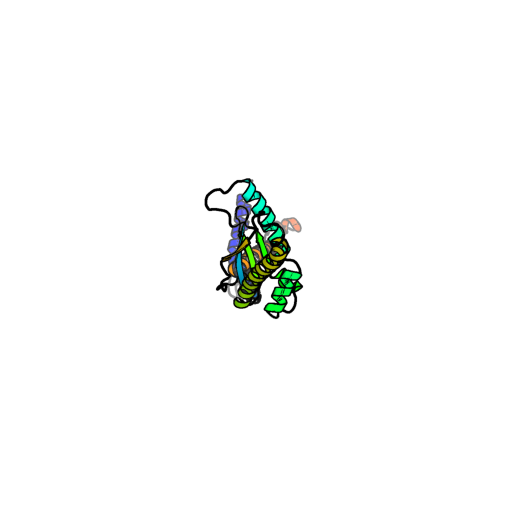A A N 1
ATOM 701 C CA . ALA A 1 87 ? 8.728 7.286 -22.605 1.00 89.44 87 ALA A CA 1
ATOM 702 C C . ALA A 1 87 ? 7.665 6.242 -22.211 1.00 89.44 87 ALA A C 1
ATOM 704 O O . ALA A 1 87 ? 6.935 5.754 -23.067 1.00 89.44 87 ALA A O 1
ATOM 705 N N . VAL A 1 88 ? 7.519 5.953 -20.912 1.00 91.50 88 VAL A N 1
ATOM 706 C CA . VAL A 1 88 ? 6.457 5.063 -20.406 1.00 91.50 88 VAL A CA 1
ATOM 707 C C . VAL A 1 88 ? 5.069 5.685 -20.545 1.00 91.50 88 VAL A C 1
ATOM 709 O O . VAL A 1 88 ? 4.117 4.990 -20.893 1.00 91.50 88 VAL A O 1
ATOM 712 N N . VAL A 1 89 ? 4.945 6.989 -20.287 1.00 92.56 89 VAL A N 1
ATOM 713 C CA . VAL A 1 89 ? 3.695 7.734 -20.494 1.00 92.56 89 VAL A CA 1
ATOM 714 C C . VAL A 1 89 ? 3.262 7.674 -21.955 1.00 92.56 89 VAL A C 1
ATOM 716 O O . VAL A 1 89 ? 2.093 7.413 -22.220 1.00 92.56 89 VAL A O 1
ATOM 719 N N . ASP A 1 90 ? 4.200 7.859 -22.881 1.00 92.50 90 ASP A N 1
ATOM 720 C CA . ASP A 1 90 ? 3.939 7.830 -24.317 1.00 92.50 90 ASP A CA 1
ATOM 721 C C . ASP A 1 90 ? 3.603 6.401 -24.802 1.00 92.50 90 ASP A C 1
ATOM 723 O O . ASP A 1 90 ? 2.722 6.236 -25.642 1.00 92.50 90 ASP A O 1
ATOM 727 N N . GLU A 1 91 ? 4.246 5.362 -24.247 1.00 91.25 91 GLU A N 1
ATOM 728 C CA . GLU A 1 91 ? 3.975 3.946 -24.568 1.00 91.25 91 GLU A CA 1
ATOM 729 C C . GLU A 1 91 ? 2.589 3.487 -24.092 1.00 91.25 91 GLU A C 1
ATOM 731 O O . GLU A 1 91 ? 1.883 2.785 -24.815 1.00 91.25 91 GLU A O 1
ATOM 736 N N . LEU A 1 92 ? 2.200 3.867 -22.871 1.00 91.56 92 LEU A N 1
ATOM 737 C CA . LEU A 1 92 ? 0.961 3.409 -22.234 1.00 91.56 92 LEU A CA 1
ATOM 738 C C . LEU A 1 92 ? -0.208 4.396 -22.380 1.00 91.56 92 LEU A C 1
ATOM 740 O O . LEU A 1 92 ? -1.318 4.087 -21.951 1.00 91.56 92 LEU A O 1
ATOM 744 N N . GLY A 1 93 ? 0.021 5.571 -22.974 1.00 90.38 93 GLY A N 1
ATOM 745 C CA . GLY A 1 93 ? -0.994 6.614 -23.138 1.00 90.38 93 GLY A CA 1
ATOM 746 C C . GLY A 1 93 ? -1.468 7.224 -21.814 1.00 90.38 93 GLY A C 1
ATOM 747 O O . GLY A 1 93 ? -2.652 7.519 -21.665 1.00 90.38 93 GLY A O 1
ATOM 748 N N . LEU A 1 94 ? -0.569 7.378 -20.837 1.00 90.50 94 LEU A N 1
ATOM 749 C CA . LEU A 1 94 ? -0.904 7.920 -19.514 1.00 90.50 94 LEU A CA 1
ATOM 750 C C . LEU A 1 94 ? -1.041 9.451 -19.549 1.00 90.50 94 LEU A C 1
ATOM 752 O O . LEU A 1 94 ? -0.518 10.131 -20.427 1.00 90.50 94 LEU A O 1
ATOM 756 N N . GLU A 1 95 ? -1.716 10.030 -18.557 1.00 87.19 95 GLU A N 1
ATOM 757 C CA . GLU A 1 95 ? -1.977 11.477 -18.548 1.00 87.19 95 GLU A CA 1
ATOM 758 C C . GLU A 1 95 ? -0.726 12.325 -18.260 1.00 87.19 95 GLU A C 1
ATOM 760 O O . GLU A 1 95 ? -0.588 13.439 -18.766 1.00 87.19 95 GLU A O 1
ATOM 765 N N . SER A 1 96 ? 0.175 11.851 -17.390 1.00 90.56 96 SER A N 1
ATOM 766 C CA . SER A 1 96 ? 1.268 12.680 -16.872 1.00 90.56 96 SER A CA 1
ATOM 767 C C . SER A 1 96 ? 2.421 11.871 -16.272 1.00 90.56 96 SER A C 1
ATOM 769 O O . SER A 1 96 ? 2.231 11.002 -15.418 1.00 90.56 96 SER A O 1
ATOM 771 N N . TRP A 1 97 ? 3.654 12.257 -16.619 1.00 89.75 97 TRP A N 1
ATOM 772 C CA . TRP A 1 97 ? 4.871 11.705 -16.013 1.00 89.75 97 TRP A CA 1
ATOM 773 C C . TRP A 1 97 ? 5.015 12.089 -14.531 1.00 89.75 97 TRP A C 1
ATOM 775 O O . TRP A 1 97 ? 5.642 11.360 -13.762 1.00 89.75 97 TRP A O 1
ATOM 785 N N . GLN A 1 98 ? 4.436 13.219 -14.101 1.00 90.81 98 GLN A N 1
ATOM 786 C CA . GLN A 1 98 ? 4.424 13.631 -12.695 1.00 90.81 98 GLN A CA 1
ATOM 787 C C . GLN A 1 98 ? 3.543 12.708 -11.852 1.00 90.81 98 GLN A C 1
ATOM 789 O O . GLN A 1 98 ? 3.939 12.330 -10.748 1.00 90.81 98 GLN A O 1
ATOM 794 N N . ALA A 1 99 ? 2.373 12.329 -12.375 1.00 89.12 99 ALA A N 1
ATOM 795 C CA . ALA A 1 99 ? 1.502 11.354 -11.728 1.00 89.12 99 ALA A CA 1
ATOM 796 C C . ALA A 1 99 ? 2.205 9.992 -11.631 1.00 89.12 99 ALA A C 1
ATOM 798 O O . ALA A 1 99 ? 2.293 9.423 -10.540 1.00 89.12 99 ALA A O 1
ATOM 799 N N . LEU A 1 100 ? 2.817 9.543 -12.732 1.00 91.19 100 LEU A N 1
ATOM 800 C CA . LEU A 1 100 ? 3.576 8.294 -12.789 1.00 91.19 100 LEU A CA 1
ATOM 801 C C . LEU A 1 100 ? 4.734 8.258 -11.778 1.00 91.19 100 LEU A C 1
ATOM 803 O O . LEU A 1 100 ? 4.942 7.256 -11.096 1.00 91.19 100 LEU A O 1
ATOM 807 N N . ARG A 1 101 ? 5.456 9.372 -11.599 1.00 91.38 101 ARG A N 1
ATOM 808 C CA . ARG A 1 101 ? 6.559 9.470 -10.626 1.00 91.38 101 ARG A CA 1
ATOM 809 C C . ARG A 1 101 ? 6.135 9.160 -9.187 1.00 91.38 101 ARG A C 1
ATOM 811 O O . ARG A 1 101 ? 6.952 8.679 -8.403 1.00 91.38 101 ARG A O 1
ATOM 818 N N . ASN A 1 102 ? 4.889 9.473 -8.835 1.00 90.62 102 ASN A N 1
ATOM 819 C CA . ASN A 1 102 ? 4.332 9.208 -7.507 1.00 90.62 102 ASN A CA 1
ATOM 820 C C . ASN A 1 102 ? 3.778 7.783 -7.376 1.00 90.62 102 ASN A C 1
ATOM 822 O O . ASN A 1 102 ? 3.671 7.277 -6.260 1.00 90.62 102 ASN A O 1
ATOM 826 N N . GLN A 1 103 ? 3.438 7.149 -8.498 1.00 89.94 103 GLN A N 1
ATOM 827 C CA . GLN A 1 103 ? 2.951 5.772 -8.573 1.00 89.94 103 GLN A CA 1
ATOM 828 C C . GLN A 1 103 ? 4.093 4.752 -8.590 1.00 89.94 103 GLN A C 1
ATOM 830 O O . GLN A 1 103 ? 3.906 3.623 -8.147 1.00 89.94 103 GLN A O 1
ATOM 835 N N . VAL A 1 104 ? 5.279 5.144 -9.064 1.00 91.94 104 VAL A N 1
ATOM 836 C CA . VAL A 1 104 ? 6.432 4.249 -9.207 1.00 91.94 104 VAL A CA 1
ATOM 837 C C . VAL A 1 104 ? 7.506 4.532 -8.160 1.00 91.94 104 VAL A C 1
ATOM 839 O O . VAL A 1 104 ? 7.946 5.668 -7.941 1.00 91.94 104 VAL A O 1
ATOM 842 N N . ARG A 1 105 ? 7.983 3.461 -7.530 1.00 92.00 105 ARG A N 1
ATOM 843 C CA . ARG A 1 105 ? 9.123 3.458 -6.617 1.00 92.00 105 ARG A CA 1
ATOM 844 C C . ARG A 1 105 ? 10.158 2.458 -7.103 1.00 92.00 105 ARG A C 1
ATOM 846 O O . ARG A 1 105 ? 9.832 1.341 -7.475 1.00 92.00 105 ARG A O 1
ATOM 853 N N . THR A 1 106 ? 11.412 2.873 -7.070 1.00 88.56 106 THR A N 1
ATOM 854 C CA . THR A 1 106 ? 12.562 2.040 -7.414 1.00 88.56 106 THR A CA 1
ATOM 855 C C . THR A 1 106 ? 13.309 1.720 -6.132 1.00 88.56 106 THR A C 1
ATOM 857 O O . THR A 1 106 ? 13.706 2.645 -5.418 1.00 88.56 106 THR A O 1
ATOM 860 N N . VAL A 1 107 ? 13.464 0.438 -5.822 1.00 87.25 107 VAL A N 1
ATOM 861 C CA . VAL A 1 107 ? 14.078 -0.038 -4.582 1.00 87.25 107 VAL A CA 1
ATOM 862 C C . VAL A 1 107 ? 15.326 -0.845 -4.941 1.00 87.25 107 VAL A C 1
ATOM 864 O O . VAL A 1 107 ? 15.211 -1.966 -5.435 1.00 87.25 107 VAL A O 1
ATOM 867 N N . PRO A 1 108 ? 16.527 -0.281 -4.730 1.00 83.38 108 PRO A N 1
ATOM 868 C CA . PRO A 1 108 ? 17.763 -1.054 -4.730 1.00 83.38 108 PRO A CA 1
ATOM 869 C C . PRO A 1 108 ? 17.723 -2.069 -3.583 1.00 83.38 108 PRO A C 1
ATOM 871 O O . PRO A 1 108 ? 17.559 -1.666 -2.430 1.00 83.38 108 PRO A O 1
ATOM 874 N N . LEU A 1 109 ? 17.882 -3.364 -3.863 1.00 79.50 109 LEU A N 1
ATOM 875 C CA . LEU A 1 109 ? 18.048 -4.343 -2.788 1.00 79.50 109 LEU A CA 1
ATOM 876 C C . LEU A 1 109 ? 19.503 -4.343 -2.326 1.00 79.50 109 LEU A C 1
ATOM 878 O O . LEU A 1 109 ? 20.398 -4.799 -3.044 1.00 79.50 109 LEU A O 1
ATOM 882 N N . GLU A 1 110 ? 19.725 -3.853 -1.105 1.00 67.44 110 GLU A N 1
ATOM 883 C CA . GLU A 1 110 ? 21.026 -3.892 -0.439 1.00 67.44 110 GLU A CA 1
ATOM 884 C C . GLU A 1 110 ? 21.577 -5.323 -0.448 1.00 67.44 110 GLU A C 1
ATOM 886 O O . GLU A 1 110 ? 20.831 -6.281 -0.264 1.00 67.44 110 GLU A O 1
ATOM 891 N N . SER A 1 111 ? 22.884 -5.478 -0.684 1.00 64.31 111 SER A N 1
ATOM 892 C CA . SER A 1 111 ? 23.584 -6.769 -0.849 1.00 64.31 111 SER A CA 1
ATOM 893 C C . SER A 1 111 ? 23.248 -7.601 -2.099 1.00 64.31 111 SER A C 1
ATOM 895 O O . SER A 1 111 ? 23.873 -8.641 -2.300 1.00 64.31 111 SER A O 1
ATOM 897 N N . SER A 1 112 ? 22.361 -7.130 -2.981 1.00 69.00 112 SER A N 1
ATOM 898 C CA . SER A 1 112 ? 22.055 -7.794 -4.253 1.00 69.00 112 SER A CA 1
ATOM 899 C C . SER A 1 112 ? 22.357 -6.898 -5.459 1.00 69.00 112 SER A C 1
ATOM 901 O O . SER A 1 112 ? 22.372 -5.672 -5.361 1.00 69.00 112 SER A O 1
ATOM 903 N N . GLN A 1 113 ? 22.554 -7.515 -6.623 1.00 72.81 113 GLN A N 1
ATOM 904 C CA . GLN A 1 113 ? 22.623 -6.823 -7.915 1.00 72.81 113 GLN A CA 1
ATOM 905 C C . GLN A 1 113 ? 21.219 -6.548 -8.486 1.00 72.81 113 GLN A C 1
ATOM 907 O O . GLN A 1 113 ? 21.066 -6.428 -9.695 1.00 72.81 113 GLN A O 1
ATOM 912 N N . LEU A 1 114 ? 20.179 -6.506 -7.645 1.00 80.75 114 LEU A N 1
ATOM 913 C CA . LEU A 1 114 ? 18.786 -6.402 -8.072 1.00 80.75 114 LEU A CA 1
ATOM 914 C C . LEU A 1 114 ? 18.228 -4.994 -7.831 1.00 80.75 114 LEU A C 1
ATOM 916 O O . LEU A 1 114 ? 18.365 -4.413 -6.750 1.00 80.75 114 LEU A O 1
ATOM 920 N N . LEU A 1 115 ? 17.558 -4.470 -8.850 1.00 85.69 115 LEU A N 1
ATOM 921 C CA . LEU A 1 115 ? 16.738 -3.271 -8.810 1.00 85.69 115 LEU A CA 1
ATOM 922 C C . LEU A 1 115 ? 15.271 -3.679 -8.948 1.00 85.69 115 LEU A C 1
ATOM 924 O O . LEU A 1 115 ? 14.862 -4.184 -9.993 1.00 85.69 115 LEU A O 1
ATOM 928 N N . GLU A 1 116 ? 14.470 -3.422 -7.919 1.00 90.69 116 GLU A N 1
ATOM 929 C CA . GLU A 1 116 ? 13.024 -3.617 -7.987 1.00 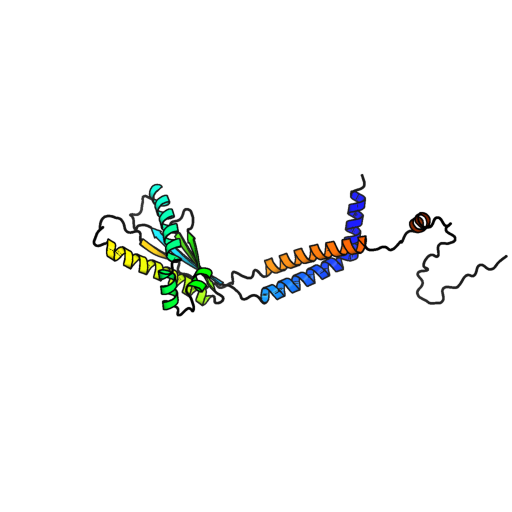90.69 116 GLU A CA 1
ATOM 930 C C . GLU A 1 116 ? 12.327 -2.333 -8.438 1.00 90.69 116 GLU A C 1
ATOM 932 O O . GLU A 1 116 ? 12.551 -1.250 -7.888 1.00 90.69 116 GLU A O 1
ATOM 937 N N . ILE A 1 117 ? 11.430 -2.455 -9.411 1.00 92.00 117 ILE A N 1
ATOM 938 C CA . ILE A 1 117 ? 10.527 -1.397 -9.854 1.00 92.00 117 ILE A CA 1
ATOM 939 C C . ILE A 1 117 ? 9.127 -1.761 -9.377 1.00 92.00 117 ILE A C 1
ATOM 941 O O . ILE A 1 117 ? 8.506 -2.683 -9.898 1.00 92.00 117 ILE A O 1
ATOM 945 N N . ARG A 1 118 ? 8.628 -1.017 -8.391 1.00 94.12 118 ARG A N 1
ATOM 946 C CA . ARG A 1 118 ? 7.304 -1.195 -7.795 1.00 94.12 118 ARG A CA 1
ATOM 947 C C . ARG A 1 118 ? 6.369 -0.117 -8.311 1.00 94.12 118 ARG A C 1
ATOM 949 O O . ARG A 1 118 ? 6.610 1.069 -8.076 1.00 94.12 118 ARG A O 1
ATOM 956 N N . ALA A 1 119 ? 5.317 -0.513 -9.009 1.00 93.94 119 ALA A N 1
ATOM 957 C CA . ALA A 1 119 ? 4.300 0.391 -9.526 1.00 93.94 119 ALA A CA 1
ATOM 958 C C . ALA A 1 119 ? 2.979 0.179 -8.786 1.00 93.94 11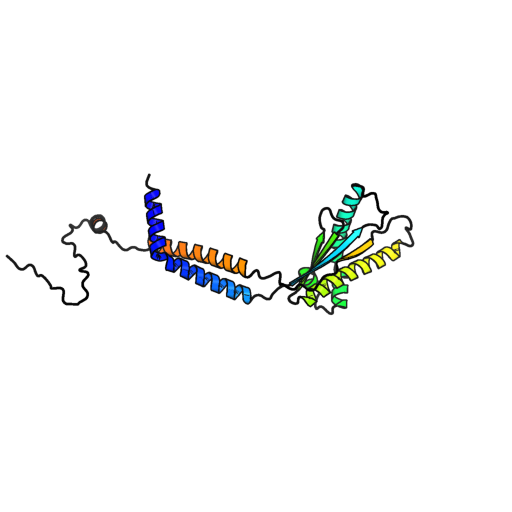9 ALA A C 1
ATOM 960 O O . ALA A 1 119 ? 2.541 -0.956 -8.610 1.00 93.94 119 ALA A O 1
ATOM 961 N N . GLN A 1 120 ? 2.348 1.276 -8.367 1.00 94.19 120 GLN A N 1
ATOM 962 C CA . GLN A 1 120 ? 1.065 1.268 -7.676 1.00 94.19 120 GLN A CA 1
ATOM 963 C C . GLN A 1 120 ? -0.024 1.922 -8.525 1.00 94.19 120 GLN A C 1
ATOM 965 O O . GLN A 1 120 ? 0.094 3.094 -8.878 1.00 94.19 120 GLN A O 1
ATOM 970 N N . SER A 1 121 ? -1.113 1.199 -8.779 1.00 92.31 121 SER A N 1
ATOM 971 C CA . SER A 1 121 ? -2.304 1.740 -9.448 1.00 92.31 121 SER A CA 1
ATOM 972 C C . SER A 1 121 ? -3.592 1.221 -8.799 1.00 92.31 121 SER A C 1
ATOM 974 O O . SER A 1 121 ? -3.579 0.279 -8.007 1.00 92.31 121 SER A O 1
ATOM 976 N N . THR A 1 122 ? -4.720 1.861 -9.101 1.00 90.31 122 THR A N 1
ATOM 977 C CA . THR A 1 122 ? -6.061 1.382 -8.736 1.00 90.31 122 THR A CA 1
ATOM 978 C C . THR A 1 122 ? -6.481 0.155 -9.542 1.00 90.31 122 THR A C 1
ATOM 980 O O . THR A 1 122 ? -7.344 -0.600 -9.100 1.00 90.31 122 THR A O 1
ATOM 983 N N . SER A 1 123 ? -5.853 -0.076 -10.698 1.00 91.62 123 SER A N 1
ATOM 984 C CA . SER A 1 123 ? -6.036 -1.275 -11.513 1.00 91.62 123 SER A CA 1
ATOM 985 C C . SER A 1 123 ? -4.830 -2.209 -11.398 1.00 91.62 123 SER A C 1
ATOM 987 O O . SER A 1 123 ? -3.688 -1.808 -11.630 1.00 91.62 123 SER A O 1
ATOM 989 N N . ALA A 1 124 ? -5.084 -3.483 -11.082 1.00 91.50 124 ALA A N 1
ATOM 990 C CA . ALA A 1 124 ? -4.048 -4.511 -10.986 1.00 91.50 124 ALA A CA 1
ATOM 991 C C . ALA A 1 124 ? -3.295 -4.709 -12.313 1.00 91.50 124 ALA A C 1
ATOM 993 O O . ALA A 1 124 ? -2.072 -4.841 -12.325 1.00 91.50 124 ALA A O 1
ATOM 994 N N . SER A 1 125 ? -4.013 -4.699 -13.441 1.00 92.25 125 SER A N 1
ATOM 995 C CA . SER A 1 125 ? -3.398 -4.865 -14.761 1.00 92.25 125 SER A CA 1
ATOM 996 C C . SER A 1 125 ? -2.536 -3.664 -15.133 1.00 92.25 125 SER A C 1
ATOM 998 O O . SER A 1 125 ? -1.451 -3.827 -15.681 1.00 92.25 125 SER A O 1
ATOM 1000 N N . GLU A 1 126 ? -2.997 -2.457 -14.809 1.00 92.00 126 GLU A N 1
ATOM 1001 C CA . GLU A 1 126 ? -2.260 -1.225 -15.083 1.00 92.00 126 GLU A CA 1
ATOM 1002 C C . GLU A 1 126 ? -0.963 -1.157 -14.271 1.00 92.00 126 GLU A C 1
ATOM 1004 O O . GLU A 1 126 ? 0.082 -0.834 -14.827 1.00 92.00 126 GLU A O 1
ATOM 1009 N N . ALA A 1 127 ? -0.993 -1.550 -12.991 1.00 92.81 127 ALA A N 1
ATOM 1010 C CA . ALA A 1 127 ? 0.208 -1.626 -12.159 1.00 92.81 127 ALA A CA 1
ATOM 1011 C C . ALA A 1 127 ? 1.285 -2.531 -12.791 1.00 92.81 127 ALA A C 1
ATOM 1013 O O . ALA A 1 127 ? 2.446 -2.131 -12.896 1.00 92.81 127 ALA A O 1
ATOM 1014 N N . ALA A 1 128 ? 0.900 -3.717 -13.276 1.00 93.00 128 ALA A N 1
ATOM 1015 C CA . ALA A 1 128 ? 1.824 -4.639 -13.941 1.00 93.00 128 ALA A CA 1
ATOM 1016 C C . ALA A 1 128 ? 2.356 -4.079 -15.272 1.00 93.00 128 ALA A C 1
ATOM 1018 O O . 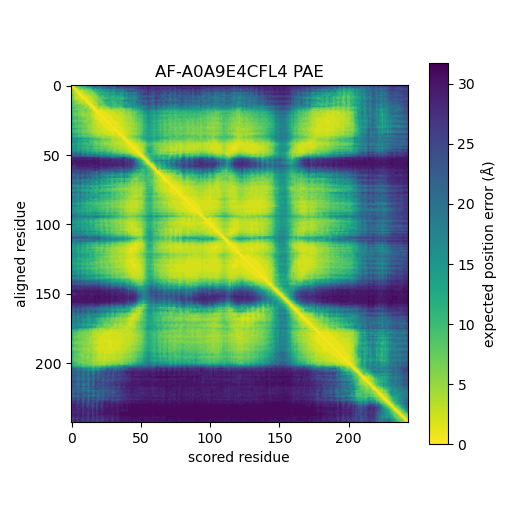ALA A 1 128 ? 3.553 -4.172 -15.549 1.00 93.00 128 ALA A O 1
ATOM 1019 N N . LEU A 1 129 ? 1.492 -3.452 -16.079 1.00 93.50 129 LEU A N 1
ATOM 1020 C CA . LEU A 1 129 ? 1.897 -2.807 -17.332 1.00 93.50 129 LEU A CA 1
ATOM 1021 C C . LEU A 1 129 ? 2.914 -1.691 -17.090 1.00 93.50 129 LEU A C 1
ATOM 1023 O O . LEU A 1 129 ? 3.927 -1.643 -17.785 1.00 93.50 129 LEU A O 1
ATOM 1027 N N . ILE A 1 130 ? 2.681 -0.844 -16.085 1.00 93.44 130 ILE A N 1
ATOM 1028 C CA . ILE A 1 130 ? 3.591 0.241 -15.715 1.00 93.44 130 ILE A CA 1
ATOM 1029 C C . ILE A 1 130 ? 4.950 -0.313 -15.277 1.00 93.44 130 ILE A C 1
ATOM 1031 O O . ILE A 1 130 ? 5.977 0.141 -15.780 1.00 93.44 130 ILE A O 1
ATOM 1035 N N . ALA A 1 131 ? 4.978 -1.290 -14.364 1.00 92.75 131 ALA A N 1
ATOM 1036 C CA . ALA A 1 131 ? 6.228 -1.878 -13.881 1.00 92.75 131 ALA A CA 1
ATOM 1037 C C . ALA A 1 131 ? 7.048 -2.503 -15.027 1.00 92.75 131 ALA A C 1
ATOM 1039 O O . ALA A 1 131 ? 8.247 -2.240 -15.148 1.00 92.75 131 ALA A O 1
ATOM 1040 N N . ASN A 1 132 ? 6.392 -3.250 -15.920 1.00 92.69 132 ASN A N 1
ATOM 1041 C CA . ASN A 1 132 ? 7.044 -3.869 -17.074 1.00 92.69 132 ASN A CA 1
ATOM 1042 C C . ASN A 1 132 ? 7.503 -2.846 -18.126 1.00 92.69 132 ASN A C 1
ATOM 1044 O O . ASN A 1 132 ? 8.600 -2.977 -18.669 1.00 92.69 132 ASN A O 1
ATOM 1048 N N . ALA A 1 133 ? 6.707 -1.811 -18.411 1.00 91.00 133 ALA A N 1
ATOM 1049 C CA . ALA A 1 133 ? 7.090 -0.744 -19.338 1.00 91.00 133 ALA A CA 1
ATOM 1050 C C . ALA A 1 133 ? 8.292 0.051 -18.811 1.00 91.00 133 ALA A C 1
ATOM 1052 O O . ALA A 1 133 ? 9.249 0.284 -19.545 1.00 91.00 133 ALA A O 1
ATOM 1053 N N . MET A 1 134 ? 8.303 0.386 -17.518 1.00 90.44 134 MET A N 1
ATOM 1054 C CA . MET A 1 134 ? 9.450 1.022 -16.863 1.00 90.44 134 MET A CA 1
ATOM 1055 C C . MET A 1 134 ? 10.724 0.183 -16.999 1.00 90.44 134 MET A C 1
ATOM 1057 O O . MET A 1 134 ? 11.778 0.727 -17.331 1.00 90.44 134 MET A O 1
ATOM 1061 N N . ALA A 1 135 ? 10.630 -1.134 -16.790 1.00 88.00 135 ALA A N 1
ATOM 1062 C CA . ALA A 1 135 ? 11.752 -2.049 -16.9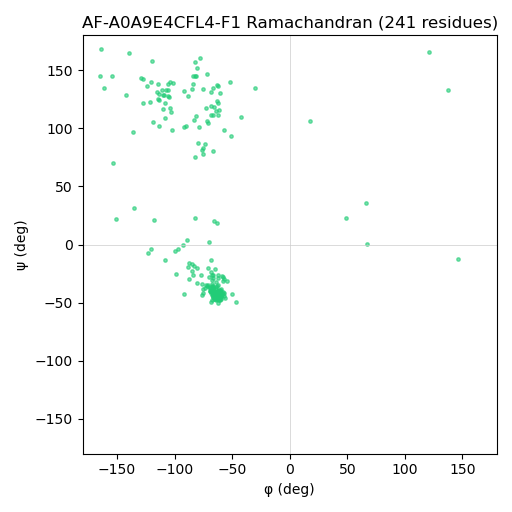71 1.00 88.00 135 ALA A CA 1
ATOM 1063 C C . ALA A 1 135 ? 12.282 -2.037 -18.416 1.00 88.00 135 ALA A C 1
ATOM 1065 O O . ALA A 1 135 ? 13.484 -1.863 -18.630 1.00 88.00 135 ALA A O 1
ATOM 1066 N N . ARG A 1 136 ? 11.391 -2.138 -19.414 1.00 88.62 136 ARG A N 1
ATOM 1067 C CA . ARG A 1 136 ? 11.761 -2.086 -20.839 1.00 88.62 136 ARG A CA 1
ATOM 1068 C C . ARG A 1 136 ? 12.404 -0.758 -21.236 1.00 88.62 136 ARG A C 1
ATOM 1070 O O . ARG A 1 136 ? 13.437 -0.767 -21.900 1.00 88.62 136 ARG A O 1
ATOM 1077 N N . GLN A 1 137 ? 11.831 0.371 -20.819 1.00 88.31 137 GLN A N 1
ATOM 1078 C CA . GLN A 1 137 ? 12.347 1.700 -21.167 1.00 88.31 137 GLN A CA 1
ATOM 1079 C C . GLN A 1 137 ? 13.712 1.976 -20.532 1.00 88.31 137 GLN A C 1
ATOM 1081 O O . GLN A 1 137 ? 14.578 2.587 -21.162 1.00 88.31 137 GLN A O 1
ATOM 1086 N N . LEU A 1 138 ? 13.945 1.486 -19.311 1.00 84.25 138 LEU A N 1
ATOM 1087 C CA . LEU A 1 138 ? 15.245 1.615 -18.659 1.00 84.25 138 LEU A CA 1
ATOM 1088 C C . LEU A 1 138 ? 16.337 0.831 -19.406 1.00 84.25 138 LEU A C 1
ATOM 1090 O O . LEU A 1 138 ? 17.433 1.356 -19.606 1.00 84.25 138 LEU A O 1
ATOM 1094 N N . ILE A 1 139 ? 16.021 -0.381 -19.876 1.00 82.12 139 ILE A N 1
ATOM 1095 C CA . ILE A 1 139 ? 16.921 -1.192 -20.711 1.00 82.12 139 ILE A CA 1
ATOM 1096 C C . ILE A 1 139 ? 17.161 -0.509 -22.064 1.00 82.12 139 ILE A C 1
ATOM 1098 O O . ILE A 1 139 ? 18.308 -0.354 -22.474 1.00 82.12 139 ILE A O 1
ATOM 1102 N N . ALA A 1 140 ? 16.107 -0.030 -22.732 1.00 81.81 140 ALA A N 1
ATOM 1103 C CA . ALA A 1 140 ? 16.215 0.618 -24.040 1.00 81.81 140 ALA A CA 1
ATOM 1104 C C . ALA A 1 140 ? 17.117 1.867 -24.004 1.00 81.81 140 ALA A C 1
ATOM 1106 O O . ALA A 1 140 ? 17.978 2.046 -24.870 1.00 81.81 140 ALA A O 1
ATOM 1107 N N . LEU A 1 141 ? 16.977 2.706 -22.972 1.00 75.56 141 LEU A N 1
ATOM 1108 C CA . LEU A 1 141 ? 17.825 3.886 -22.784 1.00 75.56 141 LEU A CA 1
ATOM 1109 C C . LEU A 1 141 ? 19.277 3.525 -22.465 1.00 75.56 141 LEU A C 1
ATOM 1111 O O . LEU A 1 141 ? 20.193 4.224 -22.909 1.00 75.56 141 LEU A O 1
ATOM 1115 N N . GLN A 1 142 ? 19.503 2.427 -21.743 1.00 71.44 142 GLN A N 1
ATOM 1116 C CA . GLN A 1 142 ? 20.846 1.905 -21.537 1.00 71.44 142 GLN A CA 1
ATOM 1117 C C . GLN A 1 142 ? 21.460 1.454 -22.867 1.00 71.44 142 GLN A C 1
ATOM 1119 O O . GLN A 1 142 ? 22.560 1.893 -23.175 1.00 71.44 142 GLN A O 1
ATOM 1124 N N . THR A 1 143 ? 20.753 0.680 -23.697 1.00 67.75 143 THR A N 1
ATOM 1125 C CA . THR A 1 143 ? 21.260 0.238 -25.010 1.00 67.75 143 THR A CA 1
ATOM 1126 C C . THR A 1 143 ? 21.593 1.416 -25.931 1.00 67.75 143 THR A C 1
ATOM 1128 O O . THR A 1 143 ? 22.636 1.404 -26.579 1.00 67.75 143 THR A O 1
ATOM 1131 N N . MET A 1 144 ? 20.776 2.476 -25.949 1.00 61.59 144 MET A N 1
ATOM 1132 C CA . MET A 1 144 ? 21.071 3.687 -26.736 1.00 61.59 144 MET A CA 1
ATOM 1133 C C . MET A 1 144 ? 22.298 4.456 -26.221 1.00 61.59 144 MET A C 1
ATOM 1135 O O . MET A 1 144 ? 23.080 4.994 -27.006 1.00 61.59 144 MET A O 1
ATOM 1139 N N . THR A 1 145 ? 22.485 4.494 -24.902 1.00 59.72 145 THR A N 1
ATOM 1140 C CA . THR A 1 145 ? 23.639 5.157 -24.275 1.00 59.72 145 THR A CA 1
ATOM 1141 C C . THR A 1 145 ? 24.910 4.311 -24.416 1.00 59.72 145 THR A C 1
ATOM 1143 O O . THR A 1 145 ? 25.993 4.850 -24.611 1.00 59.72 145 THR A O 1
ATOM 1146 N N . SER A 1 146 ? 24.796 2.982 -24.381 1.00 52.22 146 SER A N 1
ATOM 1147 C CA . SER A 1 146 ? 25.906 2.048 -24.584 1.00 52.22 146 SER A CA 1
ATOM 1148 C C . SER A 1 146 ? 26.330 1.968 -26.053 1.00 52.22 146 SER A C 1
ATOM 1150 O O . SER A 1 146 ? 27.526 1.968 -26.317 1.00 52.22 146 SER A O 1
ATOM 1152 N N . GLY A 1 147 ? 25.400 2.019 -27.013 1.00 47.66 147 GLY A N 1
ATOM 1153 C CA . GLY A 1 147 ? 25.716 1.959 -28.448 1.00 47.66 147 GLY A CA 1
ATOM 1154 C C . GLY A 1 147 ? 26.522 3.155 -28.977 1.00 47.66 147 GLY A C 1
ATOM 1155 O O . GLY A 1 147 ? 27.208 3.040 -29.989 1.00 47.66 147 GLY A O 1
ATOM 1156 N N . THR A 1 148 ? 26.507 4.297 -28.281 1.00 46.66 148 THR A N 1
ATOM 1157 C CA . THR A 1 148 ? 27.403 5.432 -28.583 1.00 46.66 148 THR A CA 1
ATOM 1158 C C . THR A 1 148 ? 28.794 5.287 -27.948 1.00 46.66 148 THR A C 1
ATOM 1160 O O . THR A 1 148 ? 29.739 5.921 -28.413 1.00 46.66 148 THR A O 1
ATOM 1163 N N . ILE A 1 149 ? 28.946 4.425 -26.936 1.00 43.56 149 ILE A N 1
ATOM 1164 C CA . ILE A 1 149 ? 30.201 4.170 -26.205 1.00 43.56 149 ILE A CA 1
ATOM 1165 C C . ILE A 1 149 ? 30.915 2.904 -26.717 1.00 43.56 149 ILE A C 1
ATOM 1167 O O . ILE A 1 149 ? 32.141 2.827 -26.658 1.00 43.56 149 ILE A O 1
ATOM 1171 N N . GLU A 1 150 ? 30.201 1.940 -27.304 1.00 40.62 150 GLU A N 1
ATOM 1172 C CA . GLU A 1 150 ? 30.788 0.735 -27.918 1.00 40.62 150 GLU A CA 1
ATOM 1173 C C . GLU A 1 150 ? 31.721 1.050 -29.099 1.00 40.62 150 GLU A C 1
ATOM 1175 O O . GLU A 1 150 ? 32.686 0.324 -29.326 1.00 40.62 150 GLU A O 1
ATOM 1180 N N . ALA A 1 151 ? 31.528 2.182 -29.787 1.00 42.44 151 ALA A N 1
ATOM 1181 C CA . ALA A 1 151 ? 32.474 2.658 -30.800 1.00 42.44 151 ALA A CA 1
ATOM 1182 C C . ALA A 1 151 ? 33.825 3.127 -30.210 1.00 42.44 151 ALA A C 1
ATOM 1184 O O . ALA A 1 151 ? 34.786 3.305 -30.957 1.00 42.44 151 ALA A O 1
ATOM 1185 N N . ALA A 1 152 ? 33.918 3.324 -28.888 1.00 43.22 152 ALA A N 1
ATOM 1186 C CA . ALA A 1 152 ? 35.097 3.860 -28.207 1.00 43.22 152 ALA A CA 1
ATOM 1187 C C . ALA A 1 152 ? 35.673 2.948 -27.106 1.00 43.22 152 ALA A C 1
ATOM 1189 O O . ALA A 1 152 ? 36.715 3.278 -26.540 1.00 43.22 152 ALA A O 1
ATOM 1190 N N . SER A 1 153 ? 35.031 1.835 -26.731 1.00 40.19 153 SER A N 1
ATOM 1191 C CA . SER A 1 153 ? 35.453 1.061 -25.549 1.00 40.19 153 SER A CA 1
ATOM 1192 C C . SER A 1 153 ? 35.089 -0.425 -25.625 1.00 40.19 153 SER A C 1
ATOM 1194 O O . SER A 1 153 ? 34.278 -0.914 -24.847 1.00 40.19 153 SER A O 1
ATOM 1196 N N . ALA A 1 154 ? 35.750 -1.174 -26.511 1.00 41.56 154 ALA A N 1
ATOM 1197 C CA . ALA A 1 154 ? 35.667 -2.640 -26.567 1.00 41.56 154 ALA A CA 1
ATOM 1198 C C . ALA A 1 154 ? 36.350 -3.366 -25.376 1.00 41.56 154 ALA A C 1
ATOM 1200 O O . ALA A 1 154 ? 36.354 -4.592 -25.327 1.00 41.56 154 ALA A O 1
ATOM 1201 N N . GLU A 1 155 ? 36.910 -2.635 -24.403 1.00 40.41 155 GLU A N 1
ATOM 1202 C CA . GLU A 1 155 ? 37.643 -3.196 -23.250 1.00 40.41 155 GLU A CA 1
ATOM 1203 C C . GLU A 1 155 ? 37.049 -2.820 -21.876 1.00 40.41 155 GLU A C 1
ATOM 1205 O O . GLU A 1 155 ? 37.496 -3.324 -20.846 1.00 40.41 155 GLU A O 1
ATOM 1210 N N . ALA A 1 156 ? 36.006 -1.983 -21.819 1.00 41.19 156 ALA A N 1
ATOM 1211 C CA . ALA A 1 156 ? 35.328 -1.643 -20.568 1.00 41.19 156 ALA A CA 1
ATOM 1212 C C . ALA A 1 156 ? 34.014 -2.425 -20.474 1.00 41.19 156 ALA A C 1
ATOM 1214 O O . ALA A 1 156 ? 33.017 -2.029 -21.068 1.00 41.19 156 ALA A O 1
ATOM 1215 N N . GLY A 1 157 ? 34.020 -3.546 -19.743 1.00 42.72 157 GLY A N 1
ATOM 1216 C CA . GLY A 1 157 ? 32.859 -4.427 -19.575 1.00 42.72 157 GLY A CA 1
ATOM 1217 C C . GLY A 1 157 ? 31.557 -3.653 -19.347 1.00 42.72 157 GLY A C 1
ATOM 1218 O O . GLY A 1 157 ? 31.368 -3.027 -18.299 1.00 42.72 157 GLY A O 1
ATOM 1219 N N . ALA A 1 158 ? 30.679 -3.684 -20.349 1.00 48.81 158 ALA A N 1
ATOM 1220 C CA . ALA A 1 158 ? 29.418 -2.965 -20.342 1.00 48.81 158 ALA A CA 1
ATOM 1221 C C . ALA A 1 158 ? 28.529 -3.479 -19.197 1.00 48.81 158 ALA A C 1
ATOM 1223 O O . ALA A 1 158 ? 28.222 -4.671 -19.103 1.00 48.81 158 ALA A O 1
ATOM 1224 N N . SER A 1 159 ? 28.127 -2.575 -18.301 1.00 54.94 159 SER A N 1
ATOM 1225 C CA . SER A 1 159 ? 27.081 -2.853 -17.314 1.00 54.94 159 SER A CA 1
ATOM 1226 C C . SER A 1 159 ? 25.786 -3.107 -18.077 1.00 54.94 159 SER A C 1
ATOM 1228 O O . SER A 1 159 ? 25.312 -2.211 -18.764 1.00 54.94 159 SER A O 1
ATOM 1230 N N . THR A 1 160 ? 25.258 -4.323 -18.001 1.00 61.09 160 THR A N 1
ATOM 1231 C CA . THR A 1 160 ? 24.065 -4.790 -18.709 1.00 61.09 160 THR A CA 1
ATOM 1232 C C . THR A 1 160 ? 22.899 -4.876 -17.731 1.00 61.09 160 THR A C 1
ATOM 1234 O O . THR A 1 160 ? 23.008 -5.510 -16.681 1.00 61.09 160 THR A O 1
ATOM 1237 N N . LEU A 1 161 ? 21.781 -4.241 -18.074 1.00 61.03 161 LEU A N 1
ATOM 1238 C CA . LEU A 1 161 ? 20.498 -4.458 -17.423 1.00 61.03 161 LEU A CA 1
ATOM 1239 C C . LEU A 1 161 ? 19.784 -5.612 -18.122 1.00 61.03 161 LEU A C 1
ATOM 1241 O O . LEU A 1 161 ? 19.611 -5.597 -19.340 1.00 61.03 161 LEU A O 1
ATOM 1245 N N . ALA A 1 162 ? 19.343 -6.594 -17.346 1.00 68.38 162 ALA A N 1
ATOM 1246 C CA . ALA A 1 162 ? 18.502 -7.677 -17.837 1.00 68.38 162 ALA A CA 1
ATOM 1247 C C . ALA A 1 162 ? 17.271 -7.829 -16.943 1.00 68.38 162 ALA A C 1
ATOM 1249 O O . ALA A 1 162 ? 17.355 -7.663 -15.723 1.00 68.38 162 ALA A O 1
ATOM 1250 N N . ILE A 1 163 ? 16.130 -8.154 -17.553 1.00 72.44 163 ILE A N 1
ATOM 1251 C CA . ILE A 1 163 ? 14.925 -8.518 -16.805 1.00 72.44 163 ILE A CA 1
ATOM 1252 C C . ILE A 1 163 ? 15.189 -9.861 -16.137 1.00 72.44 163 ILE A C 1
ATOM 1254 O O . ILE A 1 163 ? 15.483 -10.846 -16.812 1.00 72.44 163 ILE A O 1
ATOM 1258 N N . PHE A 1 164 ? 15.120 -9.875 -14.810 1.00 71.06 164 PHE A N 1
ATOM 1259 C CA . PHE A 1 164 ? 15.218 -11.095 -14.022 1.00 71.06 164 PHE A CA 1
ATOM 1260 C C . PHE A 1 164 ? 13.840 -11.686 -13.756 1.00 71.06 164 PHE A C 1
ATOM 1262 O O . PHE A 1 164 ? 13.664 -12.893 -13.889 1.00 71.06 164 PHE A O 1
ATOM 1269 N N . ASP A 1 165 ? 12.878 -10.825 -13.418 1.00 79.88 165 ASP A N 1
ATOM 1270 C CA . ASP A 1 165 ? 11.491 -11.212 -13.184 1.00 79.88 165 ASP A CA 1
ATOM 1271 C C . ASP A 1 165 ? 10.541 -10.135 -13.721 1.00 79.88 165 ASP A C 1
ATOM 1273 O O . ASP A 1 165 ? 10.707 -8.943 -13.435 1.00 79.88 165 ASP A O 1
ATOM 1277 N N . GLU A 1 166 ? 9.565 -10.552 -14.524 1.00 84.88 166 GLU A N 1
ATOM 1278 C CA . GLU A 1 166 ? 8.533 -9.665 -15.060 1.00 84.88 166 GLU A CA 1
ATOM 1279 C C . GLU A 1 166 ? 7.435 -9.441 -14.016 1.00 84.88 166 GLU A C 1
ATOM 1281 O O . GLU A 1 166 ? 7.053 -10.341 -13.270 1.00 84.88 166 GLU A O 1
ATOM 1286 N N . ALA A 1 167 ? 6.869 -8.236 -13.986 1.00 86.38 167 ALA A N 1
ATOM 1287 C CA . ALA A 1 167 ? 5.759 -7.939 -13.100 1.00 86.38 167 ALA A CA 1
ATOM 1288 C C . ALA A 1 167 ? 4.523 -8.757 -13.491 1.00 86.38 167 ALA A C 1
ATOM 1290 O O . ALA A 1 167 ? 3.962 -8.597 -14.580 1.00 86.38 167 ALA A O 1
ATOM 1291 N N . SER A 1 168 ? 4.075 -9.598 -12.561 1.00 89.19 168 SER A N 1
ATOM 1292 C CA . SER A 1 168 ? 2.800 -10.305 -12.646 1.00 89.19 168 SER A CA 1
ATOM 1293 C C . SER A 1 168 ? 1.640 -9.420 -12.176 1.00 89.19 168 SER A C 1
ATOM 1295 O O . SER A 1 168 ? 1.824 -8.449 -11.439 1.00 89.19 168 SER A O 1
ATOM 1297 N N . VAL A 1 169 ? 0.422 -9.743 -12.621 1.00 91.69 169 VAL A N 1
ATOM 1298 C CA . VAL A 1 169 ? -0.789 -9.026 -12.199 1.00 91.69 169 VAL A CA 1
ATOM 1299 C C . VAL A 1 169 ? -1.112 -9.403 -10.747 1.00 91.69 169 VAL A C 1
ATOM 1301 O O . VAL A 1 169 ? -1.405 -10.574 -10.483 1.00 91.69 169 VAL A O 1
ATOM 1304 N N . PRO A 1 170 ? -1.089 -8.450 -9.798 1.00 88.50 170 PRO A N 1
ATOM 1305 C CA . PRO A 1 170 ? -1.361 -8.739 -8.397 1.00 88.50 170 PRO A CA 1
ATOM 1306 C C . PRO A 1 170 ? -2.817 -9.170 -8.199 1.00 88.50 170 PRO A C 1
ATOM 1308 O O . PRO A 1 170 ? -3.749 -8.550 -8.708 1.00 88.50 170 PRO A O 1
ATOM 1311 N N . THR A 1 171 ? -3.021 -10.233 -7.423 1.00 86.94 171 THR A N 1
ATOM 1312 C CA . THR A 1 171 ? -4.355 -10.789 -7.136 1.00 86.94 171 THR A CA 1
ATOM 1313 C C . THR A 1 171 ? -5.026 -10.143 -5.927 1.00 86.94 171 THR A C 1
ATOM 1315 O O . THR A 1 171 ? -6.244 -10.224 -5.784 1.00 86.94 171 THR A O 1
ATOM 1318 N N . GLN A 1 172 ? -4.248 -9.489 -5.063 1.00 85.88 172 GLN A N 1
ATOM 1319 C CA . GLN A 1 172 ? -4.724 -8.827 -3.852 1.00 85.88 172 GLN A CA 1
ATOM 1320 C C . GLN A 1 172 ? -4.228 -7.376 -3.806 1.00 85.88 172 GLN A C 1
ATOM 1322 O O . GLN A 1 172 ? -3.100 -7.105 -4.229 1.00 85.88 172 GLN A O 1
ATOM 1327 N N . PRO A 1 173 ? -5.052 -6.435 -3.318 1.00 88.31 173 PRO A N 1
ATOM 1328 C CA . PRO A 1 173 ? -4.620 -5.061 -3.111 1.00 88.31 173 PRO A CA 1
ATOM 1329 C C . PRO A 1 173 ? -3.658 -4.973 -1.918 1.00 88.31 173 PRO A C 1
ATOM 1331 O O . PRO A 1 173 ? -3.806 -5.693 -0.935 1.00 88.31 173 PRO A O 1
ATOM 1334 N N . VAL A 1 174 ? -2.700 -4.049 -1.994 1.00 89.56 174 VAL A N 1
ATOM 1335 C CA . VAL A 1 174 ? -1.770 -3.716 -0.899 1.00 89.56 174 VAL A CA 1
ATOM 1336 C C . VAL A 1 174 ? -2.367 -2.693 0.075 1.00 89.56 174 VAL A C 1
ATOM 1338 O O . VAL A 1 174 ? -1.868 -2.494 1.174 1.00 89.56 174 VAL A O 1
ATOM 1341 N N . SER A 1 175 ? -3.425 -1.990 -0.330 1.00 89.06 175 SER A N 1
ATOM 1342 C CA . SER A 1 175 ? -4.105 -1.002 0.504 1.00 89.06 175 SER A CA 1
ATOM 1343 C C . SER A 1 175 ? -5.555 -0.860 0.045 1.00 89.06 175 SER A C 1
ATOM 1345 O O . SER A 1 175 ? -5.800 -0.929 -1.162 1.00 89.06 175 SER A O 1
ATOM 1347 N N . PRO A 1 176 ? -6.518 -0.628 0.947 1.00 86.50 176 PRO A N 1
ATOM 1348 C CA . PRO A 1 176 ? -6.365 -0.483 2.398 1.00 86.50 176 PRO A CA 1
ATOM 1349 C C . PRO A 1 176 ? -6.339 -1.822 3.154 1.00 86.50 176 PRO A C 1
ATOM 1351 O O . PRO A 1 176 ? -7.081 -2.748 2.830 1.00 86.50 176 PRO A O 1
ATOM 1354 N N . ASP A 1 177 ? -5.549 -1.892 4.230 1.00 88.75 177 ASP A N 1
ATOM 1355 C CA . ASP A 1 177 ? -5.530 -3.037 5.148 1.00 88.75 177 ASP A CA 1
ATOM 1356 C C . ASP A 1 177 ? -6.765 -3.022 6.059 1.00 88.75 177 ASP A C 1
ATOM 1358 O O . ASP A 1 177 ? -6.727 -2.564 7.204 1.00 88.75 177 ASP A O 1
ATOM 1362 N N . ILE A 1 178 ? -7.881 -3.543 5.546 1.00 89.44 178 ILE A N 1
ATOM 1363 C CA . ILE A 1 178 ? -9.167 -3.628 6.256 1.00 89.44 178 ILE A CA 1
ATOM 1364 C C . ILE A 1 178 ? -9.032 -4.168 7.695 1.00 89.44 178 ILE A C 1
ATOM 1366 O O . ILE A 1 178 ? -9.570 -3.523 8.605 1.00 89.44 178 ILE A O 1
ATOM 1370 N N . PRO A 1 179 ? -8.337 -5.296 7.968 1.00 90.50 179 PRO A N 1
ATOM 1371 C CA . PRO A 1 179 ? -8.250 -5.815 9.333 1.00 90.50 179 PRO A CA 1
ATOM 1372 C C . PRO A 1 179 ? -7.468 -4.881 10.263 1.00 90.50 179 PRO A C 1
ATOM 1374 O O . PRO A 1 179 ? -7.891 -4.661 11.398 1.00 90.50 179 PRO A O 1
ATOM 1377 N N . LEU A 1 180 ? -6.372 -4.287 9.781 1.00 91.94 180 LEU A N 1
ATOM 1378 C CA . LEU A 1 180 ? -5.542 -3.377 10.569 1.00 91.94 180 LEU A CA 1
ATOM 1379 C C . LEU A 1 180 ? -6.292 -2.080 10.887 1.00 91.94 180 LEU A C 1
ATOM 1381 O O . LEU A 1 180 ? -6.345 -1.669 12.045 1.00 91.94 180 LEU A O 1
ATOM 1385 N N . ASN A 1 181 ? -6.929 -1.472 9.885 1.00 92.12 181 ASN A N 1
ATOM 1386 C CA . ASN A 1 181 ? -7.707 -0.245 10.048 1.00 92.12 181 ASN A CA 1
ATOM 1387 C C . ASN A 1 181 ? -8.888 -0.444 11.004 1.00 92.12 181 ASN A C 1
ATOM 1389 O O . ASN A 1 181 ? -9.150 0.401 11.859 1.00 92.12 181 ASN A O 1
ATOM 1393 N N . THR A 1 182 ? -9.575 -1.583 10.897 1.00 93.06 182 THR A N 1
ATOM 1394 C CA . THR A 1 182 ? -10.689 -1.929 11.789 1.00 93.06 182 THR A CA 1
ATOM 1395 C C . THR A 1 182 ? -10.199 -2.143 13.222 1.00 93.06 182 THR A C 1
ATOM 1397 O O . THR A 1 182 ? -10.787 -1.600 14.156 1.00 93.06 182 THR A O 1
ATOM 1400 N N . ALA A 1 183 ? -9.098 -2.876 13.415 1.00 94.12 183 ALA A N 1
ATOM 1401 C CA . ALA A 1 183 ? -8.506 -3.090 14.734 1.00 94.12 183 ALA A CA 1
ATOM 1402 C C . ALA A 1 183 ? -8.046 -1.773 15.378 1.00 94.12 183 ALA A C 1
ATOM 1404 O O . ALA A 1 183 ? -8.314 -1.531 16.557 1.00 94.12 183 ALA A O 1
ATOM 1405 N N . LEU A 1 184 ? -7.418 -0.892 14.594 1.00 95.06 184 LEU A N 1
ATOM 1406 C CA . LEU A 1 184 ? -7.006 0.434 15.045 1.00 95.06 184 LEU A CA 1
ATOM 1407 C C . LEU A 1 184 ? -8.218 1.289 15.441 1.00 95.06 184 LEU A C 1
ATOM 1409 O O . LEU A 1 184 ? -8.204 1.918 16.499 1.00 95.06 184 LEU A O 1
ATOM 1413 N N . ALA A 1 185 ? -9.291 1.269 14.645 1.00 95.19 185 ALA A N 1
ATOM 1414 C CA . ALA A 1 185 ? -10.525 1.983 14.956 1.00 95.19 185 ALA A CA 1
ATOM 1415 C C . ALA A 1 185 ? -11.174 1.478 16.257 1.00 95.19 185 ALA A C 1
ATOM 1417 O O . ALA A 1 185 ? -11.576 2.289 17.090 1.00 95.19 185 ALA A O 1
ATOM 1418 N N . ILE A 1 186 ? -11.213 0.158 16.480 1.00 95.44 186 ILE A N 1
ATOM 1419 C CA . ILE A 1 186 ? -11.691 -0.436 17.740 1.00 95.44 186 ILE A CA 1
ATOM 1420 C C . ILE A 1 186 ? -10.832 0.036 18.917 1.00 95.44 186 ILE A C 1
ATOM 1422 O O . ILE A 1 186 ? -11.378 0.457 19.937 1.00 95.44 186 ILE A O 1
ATOM 1426 N N . ALA A 1 187 ? -9.503 -0.001 18.785 1.00 96.00 187 ALA A N 1
ATOM 1427 C CA . ALA A 1 187 ? -8.589 0.415 19.846 1.00 96.00 187 ALA A CA 1
ATOM 1428 C C . ALA A 1 187 ? -8.802 1.888 20.233 1.00 96.00 187 ALA A C 1
ATOM 1430 O O . ALA A 1 187 ? -8.961 2.205 21.413 1.00 96.00 187 ALA A O 1
ATOM 1431 N N . VAL A 1 188 ? -8.889 2.778 19.241 1.00 96.00 188 VAL A N 1
ATOM 1432 C CA . VAL A 1 188 ? -9.178 4.203 19.459 1.00 96.00 188 VAL A CA 1
ATOM 1433 C C . VAL A 1 188 ? -10.565 4.394 20.081 1.00 96.00 188 VAL A C 1
ATOM 1435 O O . VAL A 1 188 ? -10.709 5.146 21.044 1.00 96.00 188 VAL A O 1
ATOM 1438 N N . GLY A 1 189 ? -11.580 3.673 19.596 1.00 94.94 189 GLY A N 1
ATOM 1439 C CA . GLY A 1 189 ? -12.938 3.720 20.139 1.00 94.94 189 GLY A CA 1
ATOM 1440 C C . GLY A 1 189 ? -13.014 3.304 21.609 1.00 94.94 189 GLY A C 1
ATOM 1441 O O . GLY A 1 189 ? -13.663 3.979 22.406 1.00 94.94 189 GLY A O 1
ATOM 1442 N N . LEU A 1 190 ? -12.308 2.238 21.995 1.00 93.69 190 LEU A N 1
ATOM 1443 C CA . LEU A 1 190 ? -12.239 1.773 23.383 1.00 93.69 190 LEU A CA 1
ATOM 1444 C C . LEU A 1 190 ? -11.519 2.769 24.296 1.00 93.69 190 LEU A C 1
ATOM 1446 O O . LEU A 1 190 ? -11.961 2.986 25.427 1.00 93.69 190 LEU A O 1
ATOM 1450 N N . LEU A 1 191 ? -10.447 3.403 23.814 1.00 94.19 191 LEU A N 1
ATOM 1451 C CA . LEU A 1 191 ? -9.745 4.448 24.562 1.00 94.19 191 LEU A CA 1
ATOM 1452 C C . LEU A 1 191 ? -10.662 5.644 24.838 1.00 94.19 191 LEU A C 1
ATOM 1454 O O . LEU A 1 191 ? -10.775 6.082 25.985 1.00 94.19 191 LEU A O 1
ATOM 1458 N N . ILE A 1 192 ? -11.379 6.120 23.815 1.00 92.94 192 ILE A N 1
ATOM 1459 C CA . ILE A 1 192 ? -12.348 7.215 23.954 1.00 92.94 192 ILE A CA 1
ATOM 1460 C C . ILE A 1 192 ? -13.472 6.818 24.917 1.00 92.94 192 ILE A C 1
ATOM 1462 O O . ILE A 1 192 ? -13.807 7.578 25.823 1.00 92.94 192 ILE A O 1
ATOM 1466 N N . ALA A 1 193 ? -14.027 5.614 24.770 1.00 90.31 193 ALA A N 1
ATOM 1467 C CA . ALA A 1 193 ? -15.100 5.124 25.631 1.00 90.31 193 ALA A CA 1
ATOM 1468 C C . ALA A 1 193 ? -14.666 5.020 27.097 1.00 90.31 193 ALA A C 1
ATOM 1470 O O . ALA A 1 193 ? -15.422 5.389 27.993 1.00 90.31 193 ALA A O 1
ATOM 1471 N N . THR A 1 194 ? -13.433 4.577 27.345 1.00 87.81 194 THR A N 1
ATOM 1472 C CA . THR A 1 194 ? -12.855 4.533 28.693 1.00 87.81 194 THR A CA 1
ATOM 1473 C C . THR A 1 194 ? -12.753 5.939 29.279 1.00 87.81 194 THR A C 1
ATOM 1475 O O . THR A 1 194 ? -13.215 6.165 30.397 1.00 87.81 194 THR A O 1
ATOM 1478 N N . GLY A 1 195 ? -12.235 6.902 28.510 1.00 88.31 195 GLY A N 1
ATOM 1479 C CA . GLY A 1 195 ? -12.178 8.307 28.921 1.00 88.31 195 GLY A CA 1
ATOM 1480 C C . GLY A 1 195 ? -13.558 8.887 29.243 1.00 88.31 195 GLY A C 1
ATOM 1481 O O . GLY A 1 195 ? -13.721 9.533 30.273 1.00 88.31 195 GLY A O 1
ATOM 1482 N N . LEU A 1 196 ? -14.573 8.593 28.423 1.00 86.75 196 LEU A N 1
ATOM 1483 C CA . LEU A 1 196 ? -15.952 9.035 28.652 1.00 86.75 196 LEU A CA 1
ATOM 1484 C C . LEU A 1 196 ? -16.583 8.398 29.893 1.00 86.75 196 LEU A C 1
ATOM 1486 O O . LEU A 1 196 ? -17.302 9.077 30.620 1.00 86.75 196 LEU A O 1
ATOM 1490 N N . VAL A 1 197 ? -16.321 7.116 30.159 1.00 85.25 197 VAL A N 1
ATOM 1491 C CA . VAL A 1 197 ? -16.801 6.444 31.377 1.00 85.25 197 VAL A CA 1
ATOM 1492 C C . VAL A 1 197 ? -16.163 7.064 32.617 1.00 85.25 197 VAL A C 1
ATOM 1494 O O . VAL A 1 197 ? -16.878 7.347 33.575 1.00 85.25 197 VAL A O 1
ATOM 1497 N N . LEU A 1 198 ? -14.851 7.313 32.591 1.00 83.38 198 LEU A N 1
ATOM 1498 C CA . LEU A 1 198 ? -14.147 7.966 33.695 1.00 83.38 198 LEU A CA 1
ATOM 1499 C C . LEU A 1 198 ? -14.634 9.401 33.898 1.00 83.38 198 LEU A C 1
ATOM 1501 O O . LEU A 1 198 ? -14.907 9.799 35.024 1.00 83.38 198 LEU A O 1
ATOM 1505 N N . TRP A 1 199 ? -14.804 10.160 32.816 1.00 83.50 199 TRP A N 1
ATOM 1506 C CA . TRP A 1 199 ? -15.335 11.517 32.877 1.00 83.50 199 TRP A CA 1
ATOM 1507 C C . TRP A 1 199 ? -16.761 11.548 33.435 1.00 83.50 199 TRP A C 1
ATOM 1509 O O . TRP A 1 199 ? -17.057 12.373 34.294 1.00 83.50 199 TRP A O 1
ATOM 1519 N N . ALA A 1 200 ? -17.627 10.627 33.008 1.00 80.94 200 ALA A N 1
ATOM 1520 C CA . ALA A 1 200 ? -18.990 10.520 33.517 1.00 80.94 200 ALA A CA 1
ATOM 1521 C C . ALA A 1 200 ? -19.050 10.103 34.994 1.00 80.94 200 ALA A C 1
ATOM 1523 O O . ALA A 1 200 ? -20.006 10.462 35.670 1.00 80.94 200 ALA A O 1
ATOM 1524 N N . GLU A 1 201 ? -18.064 9.348 35.487 1.00 77.06 201 GLU A N 1
ATOM 1525 C CA . GLU A 1 201 ? -17.961 9.001 36.909 1.00 77.06 201 GLU A CA 1
ATOM 1526 C C . GLU A 1 201 ? -17.441 10.182 37.737 1.00 77.06 201 GLU A C 1
ATOM 1528 O O . GLU A 1 201 ? -18.001 10.490 38.781 1.00 77.06 201 GLU A O 1
ATOM 1533 N N . LEU A 1 202 ? -16.415 10.886 37.247 1.00 76.19 202 LEU A N 1
ATOM 1534 C CA . LEU A 1 202 ? -15.874 12.085 37.899 1.00 76.19 202 LEU A CA 1
ATOM 1535 C C . LEU A 1 202 ? -16.856 13.265 37.885 1.00 76.19 202 LEU A C 1
ATOM 1537 O O . LEU A 1 202 ? -16.768 14.130 38.747 1.00 76.19 202 LEU A O 1
ATOM 1541 N N . SER A 1 203 ? -17.768 13.303 36.911 1.00 75.06 203 SER A N 1
ATOM 1542 C CA . SER A 1 203 ? -18.798 14.342 36.779 1.00 75.06 203 SER A CA 1
ATOM 1543 C C . SER A 1 203 ? -20.122 13.969 37.461 1.00 75.06 203 SER A C 1
ATOM 1545 O O . SER A 1 203 ? -21.076 14.746 37.393 1.00 75.06 203 SER A O 1
ATOM 1547 N N . ASP A 1 204 ? -20.235 12.782 38.075 1.00 65.69 204 ASP A N 1
ATOM 1548 C CA . ASP A 1 204 ? -21.435 12.397 38.830 1.00 65.69 204 ASP A CA 1
ATOM 1549 C C . ASP A 1 204 ? -21.422 13.118 40.192 1.00 65.69 204 ASP A C 1
ATOM 1551 O O . ASP A 1 204 ? -21.088 12.531 41.216 1.00 65.69 204 ASP A O 1
ATOM 1555 N N . ASP A 1 205 ? -21.841 14.390 40.214 1.00 54.53 205 ASP A N 1
ATOM 1556 C CA . ASP A 1 205 ? -22.030 15.244 41.411 1.00 54.53 205 ASP A CA 1
ATOM 1557 C C . ASP A 1 205 ? -23.169 14.761 42.347 1.00 54.53 205 ASP A C 1
ATOM 1559 O O . ASP A 1 205 ? -23.737 15.504 43.155 1.00 54.53 205 ASP A O 1
ATOM 1563 N N . ARG A 1 206 ? -23.574 13.491 42.247 1.00 52.16 206 ARG A N 1
ATOM 1564 C CA . ARG A 1 206 ? -24.627 12.925 43.092 1.00 52.16 206 ARG A CA 1
ATOM 1565 C C . ARG A 1 206 ? -24.069 12.580 44.466 1.00 52.16 206 ARG A C 1
ATOM 1567 O O . ARG A 1 206 ? -23.543 11.489 44.673 1.00 52.16 206 ARG A O 1
ATOM 1574 N N . VAL A 1 207 ? -24.341 13.455 45.431 1.00 47.66 207 VAL A N 1
ATOM 1575 C CA . VAL A 1 207 ? -24.227 13.179 46.871 1.00 47.66 207 VAL A CA 1
ATOM 1576 C C . VAL A 1 207 ? -25.110 11.972 47.216 1.00 47.66 207 VAL A C 1
ATOM 1578 O O . VAL A 1 207 ? -26.332 12.073 47.335 1.00 47.66 207 VAL A O 1
ATOM 1581 N N . ARG A 1 208 ? -24.504 10.784 47.309 1.00 50.88 208 ARG A N 1
ATOM 1582 C CA . ARG A 1 208 ? -25.196 9.519 47.644 1.00 50.88 208 ARG A CA 1
ATOM 1583 C C . ARG A 1 208 ? -25.038 9.129 49.111 1.00 50.88 208 ARG A C 1
ATOM 1585 O O . ARG A 1 208 ? -25.640 8.147 49.543 1.00 50.88 208 ARG A O 1
ATOM 1592 N N . SER A 1 209 ? -24.231 9.874 49.859 1.00 52.09 209 SER A N 1
ATOM 1593 C CA . SER A 1 209 ? -23.861 9.563 51.232 1.00 52.09 209 SER A CA 1
ATOM 1594 C C . SER A 1 209 ? -24.495 10.547 52.212 1.00 52.09 209 SER A C 1
ATOM 1596 O O . SER A 1 209 ? -24.373 11.761 52.071 1.00 52.09 209 SER A O 1
ATOM 1598 N N . VAL A 1 210 ? -25.153 10.007 53.237 1.00 51.91 210 VAL A N 1
ATOM 1599 C CA . VAL A 1 210 ? -25.760 10.774 54.335 1.00 51.91 210 VAL A CA 1
ATOM 1600 C C . VAL A 1 210 ? -24.690 11.559 55.118 1.00 51.91 210 VAL A C 1
ATOM 1602 O O . VAL A 1 210 ? -24.923 12.702 55.509 1.00 51.91 210 VAL A O 1
ATOM 1605 N N . GLU A 1 211 ? -23.486 10.996 55.256 1.00 55.25 211 GLU A N 1
ATOM 1606 C CA . GLU A 1 211 ? -22.316 11.638 55.873 1.00 55.25 211 GLU A CA 1
ATOM 1607 C C . GLU A 1 211 ? -21.835 12.898 55.133 1.00 55.25 211 GLU A C 1
ATOM 1609 O O . GLU A 1 211 ? -21.263 13.800 55.744 1.00 55.25 211 GLU A O 1
ATOM 1614 N N . GLU A 1 212 ? -22.046 12.972 53.818 1.00 52.38 212 GLU A N 1
ATOM 1615 C CA . GLU A 1 212 ? -21.569 14.072 52.970 1.00 52.38 212 GLU A CA 1
ATOM 1616 C C . GLU A 1 212 ? -22.495 15.298 53.064 1.00 52.38 212 GLU A C 1
ATOM 1618 O O . GLU A 1 212 ? -22.024 16.435 53.124 1.00 52.38 212 GLU A O 1
ATOM 1623 N N . VAL A 1 213 ? -23.802 15.065 53.240 1.00 58.47 213 VAL A N 1
ATOM 1624 C CA . VAL A 1 213 ? -24.790 16.109 53.564 1.00 58.47 213 VAL A CA 1
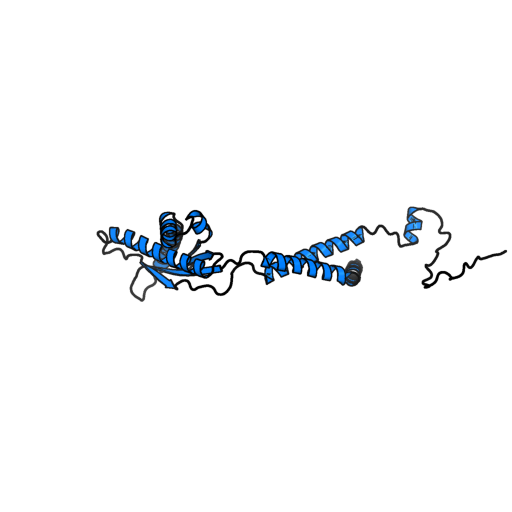ATOM 1625 C C . VAL A 1 213 ? -24.476 16.751 54.919 1.00 58.47 213 VAL A C 1
ATOM 1627 O O . VAL A 1 213 ? -24.467 17.979 55.029 1.00 58.47 213 VAL A O 1
ATOM 1630 N N . LEU A 1 214 ? -24.147 15.944 55.934 1.00 57.41 214 LEU A N 1
ATOM 1631 C CA . LEU A 1 214 ? -23.826 16.429 57.283 1.00 57.41 214 LEU A CA 1
ATOM 1632 C C . LEU A 1 214 ? -22.570 17.309 57.319 1.00 57.41 214 LEU A C 1
ATOM 1634 O O . LEU A 1 214 ? -22.536 18.297 58.051 1.00 57.41 214 LEU A O 1
ATOM 1638 N N . ARG A 1 215 ? -21.561 16.992 56.498 1.00 56.34 215 ARG A N 1
ATOM 1639 C CA . ARG A 1 215 ? -20.313 17.768 56.416 1.00 56.34 215 ARG A CA 1
ATOM 1640 C C . ARG A 1 215 ? -20.465 19.117 55.716 1.00 56.34 215 ARG A C 1
ATOM 1642 O O . ARG A 1 215 ? -19.784 20.059 56.104 1.00 56.34 215 ARG A O 1
ATOM 1649 N N . LEU A 1 216 ? -21.320 19.213 54.698 1.00 59.69 216 LEU A N 1
ATOM 1650 C CA . LEU A 1 216 ? -21.478 20.439 53.904 1.00 59.69 216 LEU A CA 1
ATOM 1651 C C . LEU A 1 216 ? -22.499 21.416 54.488 1.00 59.69 216 LEU A C 1
ATOM 1653 O O . LEU A 1 216 ? -22.374 22.620 54.286 1.00 59.69 216 LEU A O 1
ATOM 1657 N N . THR A 1 217 ? -23.511 20.916 55.196 1.00 64.88 217 THR A N 1
ATOM 1658 C CA . THR A 1 217 ? -24.633 21.756 55.643 1.00 64.88 217 THR A CA 1
ATOM 1659 C C . THR A 1 217 ? -24.641 22.041 57.145 1.00 64.88 217 THR A C 1
ATOM 1661 O O . THR A 1 217 ? -25.330 22.964 57.568 1.00 64.88 217 THR A O 1
ATOM 1664 N N . ASN A 1 218 ? -23.848 21.319 57.952 1.00 56.56 218 ASN A N 1
ATOM 1665 C CA . ASN A 1 218 ? -23.741 21.484 59.413 1.00 56.56 218 ASN A CA 1
ATOM 1666 C C . ASN A 1 218 ? -25.102 21.527 60.149 1.00 56.56 218 ASN A C 1
ATOM 1668 O O . ASN A 1 218 ? -25.208 22.070 61.248 1.00 56.56 218 ASN A O 1
ATOM 1672 N N . VAL A 1 219 ? -26.154 20.972 59.538 1.00 72.62 219 VAL A N 1
ATOM 1673 C CA . VAL A 1 219 ? -27.486 20.825 60.133 1.00 72.62 219 VAL A CA 1
ATOM 1674 C C . VAL A 1 219 ? -27.672 19.386 60.608 1.00 72.62 219 VAL A C 1
ATOM 1676 O O . VAL A 1 219 ? -27.263 18.452 59.914 1.00 72.62 219 VAL A O 1
ATOM 1679 N N . PRO A 1 220 ? -28.288 19.181 61.785 1.00 56.56 220 PRO A N 1
ATOM 1680 C CA . PRO A 1 220 ? -28.529 17.852 62.322 1.00 56.56 220 PRO A CA 1
ATOM 1681 C C . PRO A 1 220 ? -29.450 17.050 61.399 1.00 56.56 220 PRO A C 1
ATOM 1683 O O . PRO A 1 220 ? -30.462 17.547 60.900 1.00 56.56 220 PRO A O 1
ATOM 1686 N N . LEU A 1 221 ? -29.094 15.785 61.183 1.00 59.22 221 LEU A N 1
ATOM 1687 C CA . LEU A 1 221 ? -29.864 14.875 60.349 1.00 59.22 221 LEU A CA 1
ATOM 1688 C C . LEU A 1 221 ? -31.161 14.487 61.074 1.00 59.22 221 LEU A C 1
ATOM 1690 O O . LEU A 1 221 ? -31.131 13.709 62.024 1.00 59.22 221 LEU A O 1
ATOM 1694 N N . LEU A 1 222 ? -32.297 15.027 60.635 1.00 66.50 222 LEU A N 1
ATOM 1695 C CA . LEU A 1 222 ? -33.585 14.795 61.301 1.00 66.50 222 LEU A CA 1
ATOM 1696 C C . LEU A 1 222 ? -34.161 13.401 61.011 1.00 66.50 222 LEU A C 1
ATOM 1698 O O . LEU A 1 222 ? -34.737 12.775 61.896 1.00 66.50 222 LEU A O 1
ATOM 1702 N N . GLN A 1 223 ? -34.011 12.893 59.783 1.00 56.72 223 GLN A N 1
ATOM 1703 C CA . GLN A 1 223 ? -34.519 11.573 59.404 1.00 56.72 223 GLN A CA 1
ATOM 1704 C C . GLN A 1 223 ? -33.903 11.084 58.087 1.00 56.72 223 GLN A C 1
ATOM 1706 O O . GLN A 1 223 ? -33.688 11.868 57.165 1.00 56.72 223 GLN A O 1
ATOM 1711 N N . THR A 1 224 ? -33.675 9.772 57.966 1.00 64.44 224 THR A N 1
ATOM 1712 C CA . THR A 1 224 ? -33.363 9.128 56.679 1.00 64.44 224 THR A CA 1
ATOM 1713 C C . THR A 1 224 ? -34.598 8.395 56.175 1.00 64.44 224 THR A C 1
ATOM 1715 O O . THR A 1 224 ? -35.052 7.422 56.776 1.00 64.44 224 THR A O 1
ATOM 1718 N N . VAL A 1 225 ? -35.163 8.847 55.056 1.00 66.00 225 VAL A N 1
ATOM 1719 C CA . VAL A 1 225 ? -36.227 8.098 54.381 1.00 66.00 225 VAL A CA 1
ATOM 1720 C C . VAL A 1 225 ? -35.554 7.051 53.506 1.00 66.00 225 VAL A C 1
ATOM 1722 O O . VAL A 1 225 ? -34.943 7.371 52.486 1.00 66.00 225 VAL A O 1
ATOM 1725 N N . ARG A 1 226 ? -35.623 5.780 53.914 1.00 48.19 226 ARG A N 1
ATOM 1726 C CA . ARG A 1 226 ? -35.159 4.688 53.053 1.00 48.19 226 ARG A CA 1
ATOM 1727 C C . ARG A 1 226 ? -36.108 4.580 51.863 1.00 48.19 226 ARG A C 1
ATOM 1729 O O . ARG A 1 226 ? -37.319 4.517 52.077 1.00 48.19 226 ARG A O 1
ATOM 1736 N N . PRO A 1 227 ? -35.599 4.505 50.624 1.00 49.97 227 PRO A N 1
ATOM 1737 C CA . PRO A 1 227 ? -36.452 4.212 49.489 1.00 49.97 227 PRO A CA 1
ATOM 1738 C C . PRO A 1 227 ? -37.054 2.816 49.684 1.00 49.97 227 PRO A C 1
ATOM 1740 O O . PRO A 1 227 ? -36.349 1.804 49.652 1.00 49.97 227 PRO A O 1
ATOM 1743 N N . VAL A 1 228 ? -38.365 2.764 49.918 1.00 59.34 228 VAL A N 1
ATOM 1744 C CA . VAL A 1 228 ? -39.122 1.514 49.964 1.00 59.34 228 VAL A CA 1
ATOM 1745 C C . VAL A 1 228 ? -39.148 0.963 48.544 1.00 59.34 228 VAL A C 1
ATOM 1747 O O . VAL A 1 228 ? -39.755 1.539 47.642 1.00 59.34 228 VAL A O 1
ATOM 1750 N N . LYS A 1 229 ? -38.453 -0.152 48.320 1.00 49.97 229 LYS A N 1
ATOM 1751 C CA . LYS A 1 229 ? -38.481 -0.870 47.042 1.00 49.97 229 LYS A CA 1
ATOM 1752 C C . LYS A 1 229 ? -39.810 -1.629 46.938 1.00 49.97 229 LYS A C 1
ATOM 1754 O O . LYS A 1 229 ? -39.871 -2.829 47.177 1.00 49.97 229 LYS A O 1
ATOM 1759 N N . GLY A 1 230 ? -40.882 -0.910 46.615 1.00 48.69 230 GLY A N 1
ATOM 1760 C CA . GLY A 1 230 ? -42.223 -1.452 46.410 1.00 48.69 230 GLY A CA 1
ATOM 1761 C C . GLY A 1 230 ? -42.782 -1.007 45.063 1.00 48.69 230 GLY A C 1
ATOM 1762 O O . GLY A 1 230 ? -42.892 0.185 44.790 1.00 48.69 230 GLY A O 1
ATOM 1763 N N . ARG A 1 231 ? -43.131 -1.965 44.199 1.00 54.06 231 ARG A N 1
ATOM 1764 C CA . ARG A 1 231 ? -43.973 -1.706 43.026 1.00 54.06 231 ARG A CA 1
ATOM 1765 C C . ARG A 1 231 ? -45.394 -1.435 43.523 1.00 54.06 231 ARG A C 1
ATOM 1767 O O . ARG A 1 231 ? -46.084 -2.376 43.893 1.00 54.06 231 ARG A O 1
ATOM 1774 N N . GLY A 1 232 ? -45.821 -0.175 43.510 1.00 48.50 232 GLY A N 1
ATOM 1775 C CA . GLY A 1 232 ? -47.226 0.192 43.698 1.00 48.50 232 GLY A CA 1
ATOM 1776 C C . GLY A 1 232 ? -47.429 1.401 44.606 1.00 48.50 232 GLY A C 1
ATOM 1777 O O . GLY A 1 232 ? -46.881 1.470 45.699 1.00 48.50 232 GLY A O 1
ATOM 1778 N N . LEU A 1 233 ? -48.265 2.328 44.142 1.00 51.09 233 LEU A N 1
ATOM 1779 C CA . LEU A 1 233 ? -48.647 3.616 44.742 1.00 51.09 233 LEU A CA 1
ATOM 1780 C C . LEU A 1 233 ? -49.382 3.534 46.104 1.00 51.09 233 LEU A C 1
ATOM 1782 O O . LEU A 1 233 ? -50.024 4.498 46.500 1.00 51.09 233 LEU A O 1
ATOM 1786 N N . LEU A 1 234 ? -49.306 2.420 46.838 1.00 48.78 234 LEU A N 1
ATOM 1787 C CA . LEU A 1 234 ? -50.064 2.196 48.080 1.00 48.78 234 LEU A CA 1
ATOM 1788 C C . LEU A 1 234 ? -49.219 1.591 49.215 1.00 48.78 234 LEU A C 1
ATOM 1790 O O . LEU A 1 234 ? -49.734 0.860 50.058 1.00 48.78 234 LEU A O 1
ATOM 1794 N N . ALA A 1 235 ? -47.923 1.899 49.285 1.00 45.97 235 ALA A N 1
ATOM 1795 C CA . ALA A 1 235 ? -47.135 1.640 50.492 1.00 45.97 235 ALA A CA 1
ATOM 1796 C C . ALA A 1 235 ? -47.359 2.779 51.503 1.00 45.97 235 ALA A C 1
ATOM 1798 O O . ALA A 1 235 ? -46.553 3.694 51.626 1.00 45.97 235 ALA A O 1
ATOM 1799 N N . GLN A 1 236 ? -48.539 2.723 52.121 1.00 45.84 236 GLN A N 1
ATOM 1800 C CA . GLN A 1 236 ? -48.939 3.268 53.420 1.00 45.84 236 GLN A CA 1
ATOM 1801 C C . GLN A 1 236 ? -48.036 4.357 54.021 1.00 45.84 236 GLN A C 1
ATOM 1803 O O . GLN A 1 236 ? -46.982 4.095 54.599 1.00 45.84 236 GLN A O 1
ATOM 1808 N N . LEU A 1 237 ? -48.561 5.582 53.967 1.00 46.34 237 LEU A N 1
ATOM 1809 C CA . LEU A 1 237 ? -48.306 6.643 54.932 1.00 46.34 237 LEU A CA 1
ATOM 1810 C C . LEU A 1 237 ? -48.555 6.095 56.348 1.00 46.34 237 LEU A C 1
ATOM 1812 O O . LEU A 1 237 ? -49.685 6.104 56.829 1.00 46.34 237 LEU A O 1
ATOM 1816 N N . VAL A 1 238 ? -47.515 5.603 57.021 1.00 47.88 238 VAL A N 1
ATOM 1817 C CA . VAL A 1 238 ? -47.550 5.434 58.476 1.00 47.88 238 VAL A CA 1
ATOM 1818 C C . VAL A 1 238 ? -47.287 6.814 59.062 1.00 47.88 238 VAL A C 1
ATOM 1820 O O . VAL A 1 238 ? -46.147 7.218 59.284 1.00 47.88 238 VAL A O 1
ATOM 1823 N N . THR A 1 239 ? -48.362 7.578 59.238 1.00 44.47 239 THR A N 1
ATOM 1824 C CA . THR A 1 239 ? -48.351 8.747 60.110 1.00 44.47 239 THR A CA 1
ATOM 1825 C C . THR A 1 239 ? -48.176 8.224 61.529 1.00 44.47 239 THR A C 1
ATOM 1827 O O . THR A 1 239 ? -49.069 7.556 62.050 1.00 44.47 239 THR A O 1
ATOM 1830 N N . ASN A 1 240 ? -47.027 8.486 62.147 1.00 40.25 240 ASN A N 1
ATOM 1831 C CA . ASN A 1 240 ? -46.879 8.287 63.582 1.00 40.25 240 ASN A CA 1
ATOM 1832 C C . ASN A 1 240 ? -47.652 9.423 64.278 1.00 40.25 240 ASN A C 1
ATOM 1834 O O . ASN A 1 240 ? -47.117 10.508 64.485 1.00 40.25 240 ASN A O 1
ATOM 1838 N N . GLN A 1 241 ? -48.948 9.191 64.481 1.00 40.09 241 GLN A N 1
ATOM 1839 C CA . GLN A 1 241 ? -49.834 9.899 65.409 1.00 40.09 241 GLN A CA 1
ATOM 1840 C C . GLN A 1 241 ? -49.758 9.088 66.710 1.00 40.09 241 GLN A C 1
ATOM 1842 O O . GLN A 1 241 ? -50.151 7.924 66.709 1.00 40.09 241 GLN A O 1
ATOM 1847 N N . GLU A 1 242 ? -48.992 9.524 67.709 1.00 33.78 242 GLU A N 1
ATOM 1848 C CA . GLU A 1 242 ? -49.415 10.297 68.903 1.00 33.78 242 GLU A CA 1
ATOM 1849 C C . GLU A 1 242 ? -49.020 9.464 70.151 1.00 33.78 242 GLU A C 1
ATOM 1851 O O . GLU A 1 242 ? -48.765 8.263 69.992 1.00 33.78 242 GLU A O 1
ATOM 1856 N N . PRO A 1 243 ? -49.001 10.001 71.389 1.00 39.66 243 PRO A N 1
ATOM 1857 C CA . PRO A 1 243 ? -49.146 11.393 71.835 1.00 39.66 243 PRO A CA 1
ATOM 1858 C C . PRO A 1 243 ? -47.869 11.990 72.468 1.00 39.66 243 PRO A C 1
ATOM 1860 O O . PRO A 1 243 ? -46.893 11.243 72.717 1.00 39.66 243 PRO A O 1
#

Nearest PDB structures (foldseek):
  7nhr-assembly1_G  TM=7.937E-01  e=2.017E-06  Escherichia coli
  8tsl-assembly1_I  TM=6.043E-01  e=3.087E-07  Caldimonas thermodepolymerans
  8tsw-assembly1_J  TM=6.161E-01  e=2.135E-06  Caldimonas thermodepolymerans
  8tun-assembly1_E  TM=6.129E-01  e=1.905E-06  Caldimonas thermodepolymerans
  7nhr-assembly1_D  TM=6.303E-01  e=3.471E-03  Escherichia coli

Foldseek 3Di:
DCVVVVVVVLVVLCVVVVVLLVVLLVVLLVVLLVVQVPDQFKAKWKWKKFWAFPDDPDDDDPVRQVVLLVVLVVLQVVLLDPVLLVQLCVVVVNDDSVVQSVQWHWDDDRSGSMIMIMGMDSFLVVNLSSNQSSLVSSQVVLCVVVVVCCVPPPPPRRTHMDGPGGIDRDPHTPDDPSVVSSVVSSVVSSVVSSVVSVVVVVPPPDPPDPVVCCVPPVDDDPDDDDPDPDDDPPPDDPDPDDD

pLDDT: mean 75.54, std 17.6, range [33.78, 96.0]

Radius of gyration: 35.97 Å; Cα contacts (8 Å, |Δi|>4): 285; chains: 1; bounding box: 88×40×103 Å

Mean predicted aligned error: 14.51 Å

Secondary structure (DSSP, 8-state):
--HHHHHHHHHHHHHHSHHHHHHHHHHHHHHHHHHHHHSPPBEEEEEEEEEEE---TT---HHHHHHHHHHHHHHHHHHTSHHHHHHHHHHHT-S-HHHHHHHEEEEE-TTSSEEEEEEEESSHHHHHHHHHHHHHHHHHHHHHHHHTTTTT-TTS--EEEEEEEPPPPPSS-SB--HHHHHHHHHHHHHHHHHHHHHHHHHT------HHHHHHHH-------------SSTTS--------